Protein AF-A0A1H7IMY5-F1 (afdb_monomer)

Radius of gyration: 25.61 Å; Cα contacts (8 Å, |Δi|>4): 377; chains: 1; bounding box: 59×47×85 Å

Structure (mmCIF, N/CA/C/O backbone):
data_AF-A0A1H7IMY5-F1
#
_entry.id   AF-A0A1H7IMY5-F1
#
loop_
_atom_site.group_PDB
_atom_site.id
_atom_site.type_symbol
_atom_site.label_atom_id
_atom_site.label_alt_id
_atom_site.label_comp_id
_atom_site.label_asym_id
_atom_site.label_entity_id
_atom_site.label_seq_id
_atom_site.pdbx_PDB_ins_code
_atom_site.Cartn_x
_atom_site.Cartn_y
_atom_site.Cartn_z
_atom_site.occupancy
_atom_site.B_iso_or_equiv
_atom_site.auth_seq_id
_atom_site.auth_comp_id
_atom_site.auth_asym_id
_atom_site.auth_atom_id
_atom_site.pdbx_PDB_model_num
ATOM 1 N N . MET A 1 1 ? 27.332 28.570 -60.277 1.00 44.53 1 MET A N 1
ATOM 2 C CA . MET A 1 1 ? 27.028 28.414 -58.841 1.00 44.53 1 MET A CA 1
ATOM 3 C C . MET A 1 1 ? 25.513 28.333 -58.722 1.00 44.53 1 MET A C 1
ATOM 5 O O . MET A 1 1 ? 24.861 29.363 -58.677 1.00 44.53 1 MET A O 1
ATOM 9 N N . SER A 1 2 ? 24.961 27.121 -58.809 1.00 39.84 2 SER A N 1
ATOM 10 C CA . SER A 1 2 ? 23.519 26.857 -58.710 1.00 39.84 2 SER A CA 1
ATOM 11 C C . SER A 1 2 ? 23.305 25.904 -57.545 1.00 39.84 2 SER A C 1
ATOM 13 O O . SER A 1 2 ? 23.835 24.795 -57.549 1.00 39.84 2 SER A O 1
ATOM 15 N N . LEU A 1 3 ? 22.591 26.383 -56.531 1.00 40.78 3 LEU A N 1
ATOM 16 C CA . LEU A 1 3 ? 22.100 25.583 -55.414 1.00 40.78 3 LEU A CA 1
ATOM 17 C C . LEU A 1 3 ? 21.008 24.623 -55.923 1.00 40.78 3 LEU A C 1
ATOM 19 O O . LEU A 1 3 ? 20.208 25.036 -56.767 1.00 40.78 3 LEU A O 1
ATOM 23 N N . PRO A 1 4 ? 20.949 23.370 -55.441 1.00 43.41 4 PRO A N 1
ATOM 24 C CA . PRO A 1 4 ? 19.856 22.467 -55.773 1.00 43.41 4 PRO A CA 1
ATOM 25 C C . PRO A 1 4 ? 18.574 22.880 -55.026 1.00 43.41 4 PRO A C 1
ATOM 27 O O . PRO A 1 4 ? 18.661 23.448 -53.933 1.00 43.41 4 PRO A O 1
ATOM 30 N N . PRO A 1 5 ? 17.384 22.601 -55.587 1.00 47.44 5 PRO A N 1
ATOM 31 C CA . PRO A 1 5 ? 16.125 22.884 -54.920 1.00 47.44 5 PRO A CA 1
ATOM 32 C C . PRO A 1 5 ? 15.930 21.922 -53.745 1.00 47.44 5 PRO A C 1
ATOM 34 O O . PRO A 1 5 ? 16.071 20.706 -53.871 1.00 47.44 5 PRO A O 1
ATOM 37 N N . SER A 1 6 ? 15.603 22.495 -52.594 1.00 45.66 6 SER A N 1
ATOM 38 C CA . SER A 1 6 ? 15.126 21.801 -51.406 1.00 45.66 6 SER A CA 1
ATOM 39 C C . SER A 1 6 ? 13.851 21.026 -51.745 1.00 45.66 6 SER A C 1
ATOM 41 O O . SER A 1 6 ? 12.830 21.611 -52.098 1.00 45.66 6 SER A O 1
ATOM 43 N N . SER A 1 7 ? 13.908 19.703 -51.624 1.00 42.62 7 SER A N 1
ATOM 44 C CA . SER A 1 7 ? 12.749 18.819 -51.687 1.00 42.62 7 SER A CA 1
ATOM 45 C C . SER A 1 7 ? 11.827 19.097 -50.496 1.00 42.62 7 SER A C 1
ATOM 47 O O . SER A 1 7 ? 12.075 18.616 -49.388 1.00 42.62 7 SER A O 1
ATOM 49 N N . SER A 1 8 ? 10.776 19.889 -50.711 1.00 46.72 8 SER A N 1
ATOM 50 C CA . SER A 1 8 ? 9.624 19.934 -49.816 1.00 46.72 8 SER A CA 1
ATOM 51 C C . SER A 1 8 ? 8.934 18.574 -49.861 1.00 46.72 8 SER A C 1
ATOM 53 O O . SER A 1 8 ? 8.551 18.100 -50.928 1.00 46.72 8 SER A O 1
ATOM 55 N N . SER A 1 9 ? 8.810 17.920 -48.711 1.00 52.19 9 SER A N 1
ATOM 56 C CA . SER A 1 9 ? 8.008 16.713 -48.567 1.00 52.19 9 SER A CA 1
ATOM 57 C C . SER A 1 9 ? 6.536 17.060 -48.797 1.00 52.19 9 SER A C 1
ATOM 59 O O . SER A 1 9 ? 5.878 17.621 -47.922 1.00 52.19 9 SER A O 1
ATOM 61 N N . ASP A 1 10 ? 6.020 16.740 -49.984 1.00 51.38 10 ASP A N 1
ATOM 62 C CA . ASP A 1 10 ? 4.590 16.818 -50.272 1.00 51.38 10 ASP A CA 1
ATOM 63 C C . ASP A 1 10 ? 3.859 15.816 -49.374 1.00 51.38 10 ASP A C 1
ATOM 65 O O . ASP A 1 10 ? 3.831 14.609 -49.621 1.00 51.38 10 ASP A O 1
ATOM 69 N N . VAL A 1 11 ? 3.302 16.321 -48.273 1.00 57.97 11 VAL A N 1
ATOM 70 C CA . VAL A 1 11 ? 2.405 15.558 -47.408 1.00 57.97 11 VAL A CA 1
ATOM 71 C C . VAL A 1 11 ? 1.181 15.198 -48.246 1.00 57.97 11 VAL A C 1
ATOM 73 O O . VAL A 1 11 ? 0.404 16.070 -48.635 1.00 57.97 11 VAL A O 1
ATOM 76 N N . SER A 1 12 ? 1.022 13.908 -48.539 1.00 75.31 12 SER A N 1
ATOM 77 C CA . SER A 1 12 ? -0.085 13.389 -49.339 1.00 75.31 12 SER A CA 1
ATOM 78 C C . SER A 1 12 ? -1.436 13.775 -4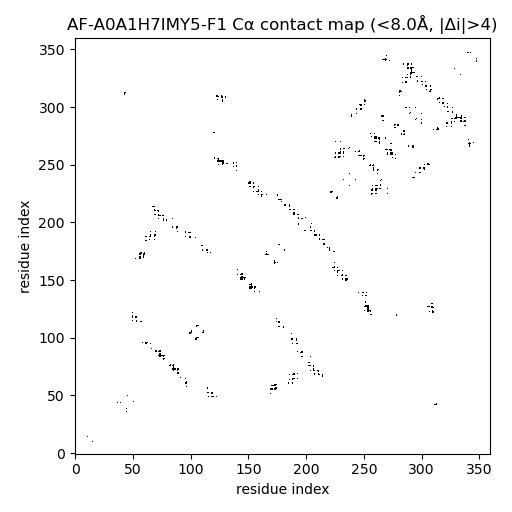8.723 1.00 75.31 12 SER A C 1
ATOM 80 O O . SER A 1 12 ? -1.609 13.759 -47.502 1.00 75.31 12 SER A O 1
ATOM 82 N N . ALA A 1 13 ? -2.438 14.058 -49.560 1.00 69.56 13 ALA A N 1
ATOM 83 C CA . ALA A 1 13 ? -3.813 14.284 -49.106 1.00 69.56 13 ALA A CA 1
ATOM 84 C C . ALA A 1 13 ? -4.348 13.114 -48.249 1.00 69.56 13 ALA A C 1
ATOM 86 O O . ALA A 1 13 ? -5.149 13.331 -47.339 1.00 69.56 13 ALA A O 1
ATOM 87 N N . ALA A 1 14 ? -3.851 11.891 -48.478 1.00 68.12 14 ALA A N 1
ATOM 88 C CA . ALA A 1 14 ? -4.160 10.722 -47.657 1.00 68.12 14 ALA A CA 1
ATOM 89 C C . ALA A 1 14 ? -3.548 10.809 -46.245 1.00 68.12 14 ALA A C 1
ATOM 91 O O . ALA A 1 14 ? -4.219 10.478 -45.268 1.00 68.12 14 ALA A O 1
ATOM 92 N N . ASP A 1 15 ? -2.320 11.322 -46.111 1.00 68.75 15 ASP A N 1
ATOM 93 C CA . ASP A 1 15 ? -1.676 11.543 -44.808 1.00 68.75 15 ASP A CA 1
ATOM 94 C C . ASP A 1 15 ? -2.383 12.647 -44.016 1.00 68.75 15 ASP A C 1
ATOM 96 O O . ASP A 1 15 ? -2.570 12.528 -42.802 1.00 68.75 15 ASP A O 1
ATOM 100 N N . LEU A 1 16 ? -2.825 13.711 -44.694 1.00 74.88 16 LEU A N 1
ATOM 101 C CA . LEU A 1 16 ? -3.631 14.767 -44.076 1.00 74.88 16 LEU A CA 1
ATOM 102 C C . LEU A 1 16 ? -4.993 14.236 -43.607 1.00 74.88 16 LEU A C 1
ATOM 104 O O . LEU A 1 16 ? -5.397 14.531 -42.482 1.00 74.88 16 LEU A O 1
ATOM 108 N N . ALA A 1 17 ? -5.663 13.401 -44.407 1.00 73.31 17 ALA A N 1
ATOM 109 C CA . ALA A 1 17 ? -6.924 12.764 -44.027 1.00 73.31 17 ALA A CA 1
ATOM 110 C C . ALA A 1 17 ? -6.761 11.803 -42.831 1.00 73.31 17 ALA A C 1
ATOM 112 O O . ALA A 1 17 ? -7.563 11.836 -41.896 1.00 73.31 17 ALA A O 1
ATOM 113 N N . LEU A 1 18 ? -5.690 11.000 -42.797 1.00 72.75 18 LEU A N 1
ATOM 114 C CA . LEU A 1 18 ? -5.369 10.127 -41.659 1.00 72.75 18 LEU A CA 1
ATOM 115 C C . LEU A 1 18 ? -5.088 10.928 -40.381 1.00 72.75 18 LEU A C 1
ATOM 117 O O . LEU A 1 18 ? -5.578 10.569 -39.304 1.00 72.75 18 LEU A O 1
ATOM 121 N N . ARG A 1 19 ? -4.341 12.036 -40.488 1.00 71.38 19 ARG A N 1
ATOM 122 C CA . ARG A 1 19 ? -4.079 12.955 -39.367 1.00 71.38 19 ARG A CA 1
ATOM 123 C C . ARG A 1 19 ? -5.357 13.623 -38.867 1.00 71.38 19 ARG A C 1
ATOM 125 O O . ARG A 1 19 ? -5.546 13.694 -37.652 1.00 71.38 19 ARG A O 1
ATOM 132 N N . ALA A 1 20 ? -6.233 14.064 -39.771 1.00 75.62 20 ALA A N 1
ATOM 133 C CA . ALA A 1 20 ? -7.528 14.650 -39.431 1.00 75.62 20 ALA A CA 1
ATOM 134 C C . ALA A 1 20 ? -8.418 13.637 -38.693 1.00 75.62 20 ALA A C 1
ATOM 136 O O . ALA A 1 20 ? -8.865 13.915 -37.582 1.00 75.62 20 ALA A O 1
ATOM 137 N N . ALA A 1 21 ? -8.554 12.415 -39.217 1.00 72.56 21 ALA A N 1
ATOM 138 C CA . ALA A 1 21 ? -9.319 11.351 -38.567 1.00 72.56 21 ALA A CA 1
ATOM 139 C C . ALA A 1 21 ? -8.733 10.960 -37.193 1.00 72.56 21 ALA A C 1
ATOM 141 O O . ALA A 1 21 ? -9.462 10.680 -36.240 1.00 72.56 21 ALA A O 1
ATOM 142 N N . ALA A 1 22 ? -7.404 10.956 -37.045 1.00 71.00 22 ALA A N 1
ATOM 143 C CA . ALA A 1 22 ? -6.752 10.729 -35.754 1.00 71.00 22 ALA A CA 1
ATOM 144 C C . ALA A 1 22 ? -6.961 11.894 -34.768 1.00 71.00 22 ALA A C 1
ATOM 146 O O . ALA A 1 22 ? -7.080 11.666 -33.561 1.00 71.00 22 ALA A O 1
ATOM 147 N N . ALA A 1 23 ? -6.996 13.139 -35.250 1.00 75.25 23 ALA A N 1
ATOM 148 C CA . ALA A 1 23 ? -7.316 14.313 -34.442 1.00 75.25 23 ALA A CA 1
ATOM 149 C C . ALA A 1 23 ? -8.775 14.290 -33.965 1.00 75.25 23 ALA A C 1
ATOM 151 O O . ALA A 1 23 ? -9.021 14.528 -32.785 1.00 75.25 23 ALA A O 1
ATOM 152 N N . GLU A 1 24 ? -9.712 13.908 -34.831 1.00 79.12 24 GLU A N 1
ATOM 153 C CA . GLU A 1 24 ? -11.131 13.770 -34.498 1.00 79.12 24 GLU A CA 1
ATOM 154 C C . GLU A 1 24 ? -11.367 12.667 -33.462 1.00 79.12 24 GLU A C 1
ATOM 156 O O . GLU A 1 24 ? -11.987 12.914 -32.430 1.00 79.12 24 GLU A O 1
ATOM 161 N N . ARG A 1 25 ? -10.748 11.487 -33.625 1.00 76.19 25 ARG A N 1
ATOM 162 C CA . ARG A 1 25 ? -10.783 10.434 -32.592 1.00 76.19 25 ARG A CA 1
ATOM 163 C C . ARG A 1 25 ? -10.213 10.908 -31.252 1.00 76.19 25 ARG A C 1
ATOM 165 O O . ARG A 1 25 ? -10.736 10.542 -30.203 1.00 76.19 25 ARG A O 1
ATOM 172 N N . ARG A 1 26 ? -9.144 11.716 -31.255 1.00 79.06 26 ARG A N 1
ATOM 173 C CA . ARG A 1 26 ? -8.598 12.324 -30.025 1.00 79.06 26 ARG A CA 1
ATOM 174 C C . ARG A 1 26 ? -9.565 13.339 -29.417 1.00 79.06 26 ARG A C 1
ATOM 176 O O . ARG A 1 26 ? -9.694 13.374 -28.200 1.00 79.06 26 ARG A O 1
ATOM 183 N N . ALA A 1 27 ? -10.233 14.155 -30.231 1.00 79.25 27 ALA A N 1
ATOM 184 C CA . ALA A 1 27 ? -11.246 15.100 -29.765 1.00 79.25 27 ALA A CA 1
ATOM 185 C C . ALA A 1 27 ? -12.445 14.373 -29.139 1.00 79.25 27 ALA A C 1
ATOM 187 O O . ALA A 1 27 ? -12.798 14.687 -28.008 1.00 79.25 27 ALA A O 1
ATOM 188 N N . GLY A 1 28 ? -12.973 13.340 -29.804 1.00 77.44 28 GLY A N 1
ATOM 189 C CA . GLY A 1 28 ? -14.047 12.499 -29.273 1.00 77.44 28 GLY A CA 1
ATOM 190 C C . GLY A 1 28 ? -13.668 11.818 -27.957 1.00 77.44 28 GLY A C 1
ATOM 191 O O . GLY A 1 28 ? -14.429 11.884 -26.999 1.00 77.44 28 GLY A O 1
ATOM 192 N N . ARG A 1 29 ? -12.454 11.254 -27.853 1.00 76.94 29 ARG A N 1
ATOM 193 C CA . ARG A 1 29 ? -11.956 10.687 -26.584 1.00 76.94 29 ARG A CA 1
ATOM 194 C C . ARG A 1 29 ? -11.830 11.726 -25.469 1.00 76.94 29 ARG A C 1
ATOM 196 O O . ARG A 1 29 ? -12.163 11.419 -24.333 1.00 76.94 29 ARG A O 1
ATOM 203 N N . ARG A 1 30 ? -11.352 12.938 -25.778 1.00 78.62 30 ARG A N 1
ATOM 204 C CA . ARG A 1 30 ? -11.261 14.033 -24.795 1.00 78.62 30 ARG A CA 1
ATOM 205 C C . ARG A 1 30 ? -12.642 14.466 -24.308 1.00 78.62 30 ARG A C 1
ATOM 207 O O . ARG A 1 30 ? -12.806 14.667 -23.114 1.00 78.62 30 ARG A O 1
ATOM 214 N N . LEU A 1 31 ? -13.617 14.573 -25.212 1.00 83.44 31 LEU A N 1
ATOM 215 C CA . LEU A 1 31 ? -14.993 14.905 -24.850 1.00 83.44 31 LEU A CA 1
ATOM 216 C C . LEU A 1 31 ? -15.633 13.798 -24.005 1.00 83.44 31 LEU A C 1
ATOM 218 O O . LEU A 1 31 ? -16.221 14.104 -22.979 1.00 83.44 31 LEU A O 1
ATOM 222 N N . GLY A 1 32 ? -15.472 12.529 -24.395 1.00 81.06 32 GLY A N 1
ATOM 223 C CA . GLY A 1 32 ? -15.962 11.388 -23.616 1.00 81.06 32 GLY A CA 1
ATOM 224 C C . GLY A 1 32 ? -15.399 11.377 -22.195 1.00 81.06 32 GLY A C 1
ATOM 225 O O . GLY A 1 32 ? -16.165 11.318 -21.244 1.00 81.06 32 GLY A O 1
ATOM 226 N N . ALA A 1 33 ? -14.084 11.560 -22.046 1.00 82.69 33 ALA A N 1
ATOM 227 C CA . ALA A 1 33 ? -13.450 11.653 -20.732 1.00 82.69 33 ALA A CA 1
ATOM 228 C C . ALA A 1 33 ? -13.945 12.860 -19.911 1.00 82.69 33 ALA A C 1
ATOM 230 O O . ALA A 1 33 ? -14.109 12.744 -18.703 1.00 82.69 33 ALA A O 1
ATOM 231 N N . ALA A 1 34 ? -14.200 14.008 -20.548 1.00 82.25 34 ALA A N 1
ATOM 232 C CA . ALA A 1 34 ? -14.748 15.182 -19.866 1.00 82.25 34 ALA A CA 1
ATOM 233 C C . ALA A 1 34 ? -16.203 14.971 -19.413 1.00 82.25 34 ALA A C 1
ATOM 235 O O . ALA A 1 34 ? -16.576 15.430 -18.340 1.00 82.25 34 ALA A O 1
ATOM 236 N N . ILE A 1 35 ? -17.013 14.266 -20.210 1.00 83.00 35 ILE A N 1
ATOM 237 C CA . ILE A 1 35 ? -18.379 13.874 -19.837 1.00 83.00 35 ILE A CA 1
ATOM 238 C C . ILE A 1 35 ? -18.336 12.889 -18.664 1.00 83.00 35 ILE A C 1
ATOM 240 O O . ILE A 1 35 ? -19.035 13.097 -17.679 1.00 83.00 35 ILE A O 1
ATOM 244 N N . GLU A 1 36 ? -17.499 11.851 -18.745 1.00 85.50 36 GLU A N 1
ATOM 245 C CA . GLU A 1 36 ? -17.314 10.885 -17.656 1.00 85.50 36 GLU A CA 1
ATOM 246 C C . GLU A 1 36 ? -16.862 11.571 -16.362 1.00 85.50 36 GLU A C 1
ATOM 248 O O . GLU A 1 36 ? -17.403 11.267 -15.306 1.00 85.50 36 GLU A O 1
ATOM 253 N N . ASP A 1 37 ? -15.920 12.517 -16.430 1.00 83.25 37 ASP A N 1
ATOM 254 C CA . ASP A 1 37 ? -15.472 13.281 -15.259 1.00 83.25 37 ASP A CA 1
ATOM 255 C C . ASP A 1 37 ? -16.567 14.202 -14.699 1.00 83.25 37 ASP A C 1
ATOM 257 O O . ASP A 1 37 ? -16.713 14.301 -13.486 1.00 83.25 37 ASP A O 1
ATOM 261 N N . PHE A 1 38 ? -17.372 14.835 -15.560 1.00 83.25 38 PHE A N 1
ATOM 262 C CA . PHE A 1 38 ? -18.463 15.719 -15.134 1.00 83.25 38 PHE A CA 1
ATOM 263 C C . PHE A 1 38 ? -19.565 14.982 -14.361 1.00 83.25 38 PHE A C 1
ATOM 265 O O . PHE A 1 38 ? -20.145 15.545 -13.437 1.00 83.25 38 PHE A O 1
ATOM 272 N N . PHE A 1 39 ? -19.867 13.737 -14.737 1.00 84.00 39 PHE A N 1
ATOM 273 C CA . PHE A 1 39 ? -20.897 12.926 -14.081 1.00 84.00 39 PHE A CA 1
ATOM 274 C C . PHE A 1 39 ? -20.374 12.091 -12.901 1.00 84.00 39 PHE A C 1
ATOM 276 O O . PHE A 1 39 ? -21.149 11.335 -12.314 1.00 84.00 39 PHE A O 1
ATOM 283 N N . ARG A 1 40 ? -19.090 12.205 -12.534 1.00 82.50 40 ARG A N 1
ATOM 284 C CA . ARG A 1 40 ? -18.561 11.558 -11.325 1.00 82.50 40 ARG A CA 1
ATOM 285 C C . ARG A 1 40 ? -18.996 12.305 -10.073 1.00 82.50 40 ARG A C 1
ATOM 287 O O . ARG A 1 40 ? -18.963 13.532 -10.025 1.00 82.50 40 ARG A O 1
ATOM 294 N N . VAL A 1 41 ? -19.350 11.542 -9.043 1.00 78.25 41 VAL A N 1
ATOM 295 C CA . VAL A 1 41 ? -19.570 12.075 -7.697 1.00 78.25 41 VAL A CA 1
ATOM 296 C C . VAL A 1 41 ? -18.238 12.602 -7.168 1.00 78.25 41 VAL A C 1
ATOM 298 O O . VAL A 1 41 ? -17.202 11.981 -7.391 1.00 78.25 41 VAL A O 1
ATOM 301 N N . GLU A 1 42 ? -18.246 13.744 -6.480 1.00 71.94 42 GLU A N 1
ATOM 302 C CA . GLU A 1 42 ? -17.016 14.397 -6.004 1.00 71.94 42 GLU A CA 1
ATOM 303 C C . GLU A 1 42 ? -16.174 13.478 -5.099 1.00 71.94 42 GLU A C 1
ATOM 305 O O . GLU A 1 42 ? -14.951 13.485 -5.191 1.00 71.94 42 GLU A O 1
ATOM 310 N N . GLN A 1 43 ? -16.822 12.613 -4.310 1.00 69.06 43 GLN A N 1
ATOM 311 C CA . GLN A 1 43 ? -16.174 11.601 -3.461 1.00 69.06 43 GLN A CA 1
ATOM 312 C C . GLN A 1 43 ? -15.362 10.558 -4.254 1.00 69.06 43 GLN A C 1
ATOM 314 O O . GLN A 1 43 ? -14.380 10.031 -3.738 1.00 69.06 43 GLN A O 1
ATOM 319 N N . ASP A 1 44 ? -15.726 10.298 -5.515 1.00 72.06 44 ASP A N 1
ATOM 320 C CA . ASP A 1 44 ? -15.044 9.339 -6.398 1.00 72.06 44 ASP A CA 1
ATOM 321 C C . ASP A 1 44 ? -13.945 9.995 -7.253 1.00 72.06 44 ASP A C 1
ATOM 323 O O . ASP A 1 44 ? -13.256 9.327 -8.038 1.00 72.06 44 ASP A O 1
ATOM 327 N N . ARG A 1 45 ? -13.789 11.323 -7.170 1.00 79.00 45 ARG A N 1
ATOM 328 C CA . ARG A 1 45 ? -12.809 12.059 -7.972 1.00 79.00 45 ARG A CA 1
ATOM 329 C C . ARG A 1 45 ? -11.462 12.081 -7.263 1.00 79.00 45 ARG A C 1
ATOM 331 O O . ARG A 1 45 ? -11.342 12.414 -6.091 1.00 79.00 45 ARG A O 1
ATOM 338 N N . LEU A 1 46 ? -10.413 11.767 -8.021 1.00 82.00 46 LEU A N 1
ATOM 339 C CA . LEU A 1 46 ? -9.043 11.986 -7.567 1.00 82.00 46 LEU A CA 1
ATOM 340 C C . LEU A 1 46 ? -8.777 13.489 -7.506 1.00 82.00 46 LEU A C 1
ATOM 342 O O . LEU A 1 46 ? -8.765 14.151 -8.553 1.00 82.00 46 LEU A O 1
ATOM 346 N N . ASP A 1 47 ? -8.520 13.994 -6.302 1.00 84.50 47 ASP A N 1
ATOM 347 C CA . ASP A 1 47 ? -8.087 15.372 -6.106 1.00 84.50 47 ASP A CA 1
ATOM 348 C C . ASP A 1 47 ? -6.694 15.619 -6.723 1.00 84.50 47 ASP A C 1
ATOM 350 O O . ASP A 1 47 ? -5.963 14.698 -7.119 1.00 84.50 47 ASP A O 1
ATOM 354 N N . ASP A 1 48 ? -6.322 16.893 -6.853 1.00 88.69 48 ASP A N 1
ATOM 355 C CA . ASP A 1 48 ? -5.053 17.278 -7.482 1.00 88.69 48 ASP A CA 1
ATOM 356 C C . ASP A 1 48 ? -3.840 16.708 -6.736 1.00 88.69 48 ASP A C 1
ATOM 358 O O . ASP A 1 48 ? -2.814 16.391 -7.344 1.00 88.69 48 ASP A O 1
ATOM 362 N N . ARG A 1 49 ? -3.971 16.528 -5.419 1.00 89.69 49 ARG A N 1
ATOM 363 C CA . ARG A 1 49 ? -2.911 16.029 -4.549 1.00 89.69 49 ARG A CA 1
ATOM 364 C C . ARG A 1 49 ? -2.679 14.532 -4.753 1.00 89.69 49 ARG A C 1
ATOM 366 O O . ARG A 1 49 ? -1.538 14.116 -4.953 1.00 89.69 49 ARG A O 1
ATOM 373 N N . ALA A 1 50 ? -3.745 13.738 -4.779 1.00 90.75 50 ALA A N 1
ATOM 374 C CA . ALA A 1 50 ? -3.723 12.322 -5.115 1.00 90.75 50 ALA A CA 1
ATOM 375 C C . ALA A 1 50 ? -3.189 12.116 -6.527 1.00 90.75 50 ALA A C 1
ATOM 377 O O . ALA A 1 50 ? -2.312 11.281 -6.735 1.00 90.75 50 ALA A O 1
ATOM 378 N N . ARG A 1 51 ? -3.636 12.923 -7.496 1.00 91.62 51 ARG A N 1
ATOM 379 C CA . ARG A 1 51 ? -3.139 12.848 -8.875 1.00 91.62 51 ARG A CA 1
ATOM 380 C C . ARG A 1 51 ? -1.638 13.116 -8.966 1.00 91.62 51 ARG A C 1
ATOM 382 O O . ARG A 1 51 ? -0.943 12.389 -9.679 1.00 91.62 51 ARG A O 1
ATOM 389 N N . ALA A 1 52 ? -1.142 14.135 -8.264 1.00 91.88 52 ALA A N 1
ATOM 390 C CA . ALA A 1 52 ? 0.281 14.454 -8.226 1.00 91.88 52 ALA A CA 1
ATOM 391 C C . ALA A 1 52 ? 1.096 13.311 -7.603 1.00 91.88 52 ALA A C 1
ATOM 393 O O . ALA A 1 52 ? 2.087 12.881 -8.192 1.00 91.88 52 ALA A O 1
ATOM 394 N N . LEU A 1 53 ? 0.640 12.768 -6.470 1.00 92.81 53 LEU A N 1
ATOM 395 C CA . LEU A 1 53 ? 1.311 11.665 -5.785 1.00 92.81 53 LEU A CA 1
ATOM 396 C C . LEU A 1 53 ? 1.330 10.383 -6.629 1.00 92.81 53 LEU A C 1
ATOM 398 O O . LEU A 1 53 ? 2.389 9.792 -6.814 1.00 92.81 53 LEU A O 1
ATOM 402 N N . ILE A 1 54 ? 0.193 9.995 -7.213 1.00 94.50 54 ILE A N 1
ATOM 403 C CA . ILE A 1 54 ? 0.096 8.842 -8.122 1.00 94.50 54 ILE A CA 1
ATOM 404 C C . ILE A 1 54 ? 1.057 9.012 -9.304 1.00 94.50 54 ILE A C 1
ATOM 406 O O . ILE A 1 54 ? 1.775 8.077 -9.657 1.00 94.50 54 ILE A O 1
ATOM 410 N N . SER A 1 55 ? 1.101 10.206 -9.903 1.00 92.81 55 SER A N 1
ATOM 411 C CA . SER A 1 55 ? 1.991 10.488 -11.037 1.00 92.81 55 SER A CA 1
ATOM 412 C C . SER A 1 55 ? 3.461 10.343 -10.643 1.00 92.81 55 SER A C 1
ATOM 414 O O . SER A 1 55 ? 4.208 9.666 -11.349 1.00 92.81 55 SER A O 1
ATOM 416 N N . ALA A 1 56 ? 3.854 10.897 -9.492 1.00 92.75 56 ALA A N 1
ATOM 417 C CA . ALA A 1 56 ? 5.212 10.782 -8.967 1.00 92.75 56 ALA A CA 1
ATOM 418 C C . ALA A 1 56 ? 5.595 9.322 -8.669 1.00 92.75 56 ALA A C 1
ATOM 420 O O . ALA A 1 56 ? 6.665 8.871 -9.072 1.00 92.75 56 ALA A O 1
ATOM 421 N N . MET A 1 57 ? 4.694 8.547 -8.054 1.00 94.38 57 MET A N 1
ATOM 422 C CA . MET A 1 57 ? 4.926 7.131 -7.753 1.00 94.38 57 MET A CA 1
ATOM 423 C C . MET A 1 57 ? 5.101 6.280 -9.010 1.00 94.38 57 MET A C 1
ATOM 425 O O . MET A 1 57 ? 5.965 5.400 -9.044 1.00 94.38 57 MET A O 1
ATOM 429 N N . VAL A 1 58 ? 4.305 6.535 -10.053 1.00 94.75 58 VAL A N 1
ATOM 430 C CA . VAL A 1 58 ? 4.443 5.868 -11.355 1.00 94.75 58 VAL A CA 1
ATOM 431 C C . VAL A 1 58 ? 5.777 6.240 -11.998 1.00 94.75 58 VAL A C 1
ATOM 433 O O . VAL A 1 58 ? 6.513 5.354 -12.435 1.00 94.75 58 VAL A O 1
ATOM 436 N N . GLU A 1 59 ? 6.107 7.532 -12.033 1.00 93.75 59 GLU A N 1
ATOM 437 C CA . GLU A 1 59 ? 7.341 8.034 -12.634 1.00 93.75 59 GLU A CA 1
ATOM 438 C C . GLU A 1 59 ? 8.582 7.459 -11.946 1.00 93.75 59 GLU A C 1
ATOM 440 O O . GLU A 1 59 ? 9.421 6.852 -12.614 1.00 93.75 59 GLU A O 1
ATOM 445 N N . ALA A 1 60 ? 8.661 7.548 -10.618 1.00 92.62 60 ALA A N 1
ATOM 446 C CA . ALA A 1 60 ? 9.782 7.033 -9.839 1.00 92.62 60 ALA A CA 1
ATOM 447 C C . ALA A 1 60 ? 9.929 5.507 -9.966 1.00 92.62 60 ALA A C 1
ATOM 449 O O . ALA A 1 60 ? 11.045 4.998 -10.102 1.00 92.62 60 ALA A O 1
ATOM 450 N N . SER A 1 61 ? 8.815 4.764 -9.966 1.00 93.38 61 SER A N 1
ATOM 451 C CA . SER A 1 61 ? 8.823 3.304 -10.151 1.00 93.38 61 SER A CA 1
ATOM 452 C C . SER A 1 61 ? 9.357 2.904 -11.526 1.00 93.38 61 SER A C 1
ATOM 454 O O . SER A 1 61 ? 10.236 2.044 -11.625 1.00 93.38 61 SER A O 1
ATOM 456 N N . VAL A 1 62 ? 8.860 3.542 -12.592 1.00 94.69 62 VAL A N 1
ATOM 457 C CA . VAL A 1 62 ? 9.300 3.266 -13.967 1.00 94.69 62 VAL A CA 1
ATOM 458 C C . VAL A 1 62 ? 10.758 3.671 -14.156 1.00 94.69 62 VAL A C 1
ATOM 460 O O . VAL A 1 62 ? 11.530 2.877 -14.689 1.00 94.69 62 VAL A O 1
ATOM 463 N N . ALA A 1 63 ? 11.155 4.853 -13.681 1.00 92.81 63 ALA A N 1
ATOM 464 C CA . ALA A 1 63 ? 12.520 5.356 -13.808 1.00 92.81 63 ALA A CA 1
ATOM 465 C C . ALA A 1 63 ? 13.540 4.459 -13.087 1.00 92.81 63 ALA A C 1
ATOM 467 O O . ALA A 1 63 ? 14.604 4.173 -13.636 1.00 92.81 63 ALA A O 1
ATOM 468 N N . ALA A 1 64 ? 13.212 3.962 -11.888 1.00 91.94 64 ALA A N 1
ATOM 469 C CA . ALA A 1 64 ? 14.086 3.054 -11.147 1.00 91.94 64 ALA A CA 1
ATOM 470 C C . ALA A 1 64 ? 14.302 1.725 -11.891 1.00 91.94 64 ALA A C 1
ATOM 472 O O . ALA A 1 64 ? 15.436 1.269 -12.041 1.00 91.94 64 ALA A O 1
ATOM 473 N N . ILE A 1 65 ? 13.226 1.120 -12.405 1.00 94.50 65 ILE A N 1
ATOM 474 C CA . ILE A 1 65 ? 13.311 -0.130 -13.173 1.00 94.50 65 ILE A CA 1
ATOM 475 C C . ILE A 1 65 ? 14.040 0.099 -14.502 1.00 94.50 65 ILE A C 1
ATOM 477 O O . ILE A 1 65 ? 14.875 -0.718 -14.892 1.00 94.50 65 ILE A O 1
ATOM 481 N N . GLU A 1 66 ? 13.754 1.206 -15.191 1.00 94.81 66 GLU A N 1
ATOM 482 C CA . GLU A 1 66 ? 14.427 1.593 -16.433 1.00 94.81 66 GLU A CA 1
ATOM 483 C C . GLU A 1 66 ? 15.934 1.715 -16.224 1.00 94.81 66 GLU A C 1
ATOM 485 O O . GLU A 1 66 ? 16.708 1.158 -17.008 1.00 94.81 66 GLU A O 1
ATOM 490 N N . TYR A 1 67 ? 16.346 2.403 -15.160 1.00 93.12 67 TYR A N 1
ATOM 491 C CA . TYR A 1 67 ? 17.748 2.567 -14.813 1.00 93.12 67 TYR A CA 1
ATOM 492 C C . TYR A 1 67 ? 18.426 1.215 -14.565 1.00 93.12 67 TYR A C 1
ATOM 494 O O . TYR A 1 67 ? 19.457 0.923 -15.176 1.00 93.12 67 TYR A O 1
ATOM 502 N N . ASP A 1 68 ? 17.832 0.364 -13.726 1.00 93.62 68 ASP A N 1
ATOM 503 C CA . ASP A 1 68 ? 18.411 -0.928 -13.356 1.00 93.62 68 ASP A CA 1
ATOM 504 C C . ASP A 1 68 ? 18.537 -1.870 -14.561 1.00 93.62 68 ASP A C 1
ATOM 506 O O . ASP A 1 68 ? 19.620 -2.399 -14.841 1.00 93.62 68 ASP A O 1
ATOM 510 N N . VAL A 1 69 ? 17.443 -2.051 -15.310 1.00 95.25 69 VAL A N 1
ATOM 511 C CA . VAL A 1 69 ? 17.400 -2.941 -16.479 1.00 95.25 69 VAL A CA 1
ATOM 512 C C . VAL A 1 69 ? 18.283 -2.393 -17.598 1.00 95.25 69 VAL A C 1
ATOM 514 O O . VAL A 1 69 ? 19.079 -3.137 -18.173 1.00 95.25 69 VAL A O 1
ATOM 517 N N . GLY A 1 70 ? 18.199 -1.092 -17.889 1.00 94.50 70 GLY A N 1
ATOM 518 C CA . GLY A 1 70 ? 18.989 -0.444 -18.933 1.00 94.50 70 GLY A CA 1
ATOM 519 C C . GLY A 1 70 ? 20.490 -0.510 -18.654 1.00 94.50 70 GLY A C 1
ATOM 520 O O . GLY A 1 70 ? 21.268 -0.874 -19.538 1.00 94.50 70 GLY A O 1
ATOM 521 N N . SER A 1 71 ? 20.902 -0.239 -17.413 1.00 94.06 71 SER A N 1
ATOM 522 C CA . SER A 1 71 ? 22.302 -0.299 -16.977 1.00 94.06 71 SER A CA 1
ATOM 523 C C . SER A 1 71 ? 22.865 -1.723 -17.047 1.00 94.06 71 SER A C 1
ATOM 525 O O . SER A 1 71 ? 23.972 -1.937 -17.553 1.00 94.06 71 SER A O 1
ATOM 527 N N . ALA A 1 72 ? 22.104 -2.724 -16.591 1.00 95.38 72 ALA A N 1
ATOM 528 C CA . ALA A 1 72 ? 22.504 -4.127 -16.682 1.00 95.38 72 ALA A CA 1
ATOM 529 C C . ALA A 1 72 ? 22.596 -4.614 -18.138 1.00 95.38 72 ALA A C 1
ATOM 531 O O . ALA A 1 72 ? 23.615 -5.192 -18.529 1.00 95.38 72 ALA A O 1
ATOM 532 N N . ALA A 1 73 ? 21.596 -4.311 -18.969 1.00 95.25 73 ALA A N 1
ATOM 533 C CA . ALA A 1 73 ? 21.595 -4.681 -20.381 1.00 95.25 73 ALA A CA 1
ATOM 534 C C . ALA A 1 73 ? 22.732 -3.999 -21.162 1.00 95.25 73 ALA A C 1
ATOM 536 O O . ALA A 1 73 ? 23.379 -4.646 -21.987 1.00 95.25 73 ALA A O 1
ATOM 537 N N . ALA A 1 74 ? 23.046 -2.732 -20.867 1.00 94.69 74 ALA A N 1
ATOM 538 C CA . ALA A 1 74 ? 24.165 -2.020 -21.484 1.00 94.69 74 ALA A CA 1
ATOM 539 C C . ALA A 1 74 ? 25.514 -2.703 -21.201 1.00 94.69 74 ALA A C 1
ATOM 541 O O . ALA A 1 74 ? 26.319 -2.880 -22.119 1.00 94.69 74 ALA A O 1
ATOM 542 N N . ARG A 1 75 ? 25.750 -3.149 -19.955 1.00 95.69 75 ARG A N 1
ATOM 543 C CA . ARG A 1 75 ? 26.960 -3.913 -19.596 1.00 95.69 75 ARG A CA 1
ATOM 544 C C . ARG A 1 75 ? 27.045 -5.236 -20.356 1.00 95.69 75 ARG A C 1
ATOM 546 O O . ARG A 1 75 ? 28.105 -5.565 -20.887 1.00 95.69 75 ARG A O 1
ATOM 553 N N . LEU A 1 76 ? 25.935 -5.970 -20.445 1.00 96.25 76 LEU A N 1
ATOM 554 C CA . LEU A 1 76 ? 25.870 -7.236 -21.182 1.00 96.25 76 LEU A CA 1
ATOM 555 C C . LEU A 1 76 ? 26.124 -7.041 -22.682 1.00 96.25 76 LEU A C 1
ATOM 557 O O . LEU A 1 76 ? 26.845 -7.830 -23.288 1.00 96.25 76 LEU A O 1
ATOM 561 N N . LEU A 1 77 ? 25.578 -5.982 -23.283 1.00 94.44 77 LEU A N 1
ATOM 562 C CA . LEU A 1 77 ? 25.788 -5.655 -24.695 1.00 94.44 77 LEU A CA 1
ATOM 563 C C . LEU A 1 77 ? 27.234 -5.271 -24.997 1.00 94.44 77 LEU A C 1
ATOM 565 O O . LEU A 1 77 ? 27.807 -5.773 -25.963 1.00 94.44 77 LEU A O 1
ATOM 569 N N . ALA A 1 78 ? 27.848 -4.456 -24.137 1.00 94.69 78 ALA A N 1
ATOM 570 C CA . ALA A 1 78 ? 29.257 -4.105 -24.261 1.00 94.69 78 ALA A CA 1
ATOM 571 C C . ALA A 1 78 ? 30.152 -5.355 -24.198 1.00 94.69 78 ALA A C 1
ATOM 573 O O . ALA A 1 78 ? 31.027 -5.526 -25.046 1.00 94.69 78 ALA A O 1
ATOM 574 N N . ALA A 1 79 ? 29.883 -6.269 -23.259 1.00 95.25 79 ALA A N 1
ATOM 575 C CA . ALA A 1 79 ? 30.604 -7.539 -23.143 1.00 95.25 79 ALA A CA 1
ATOM 576 C C . ALA A 1 79 ? 30.405 -8.465 -24.361 1.00 95.25 79 ALA A C 1
ATOM 578 O O . ALA A 1 79 ? 31.281 -9.264 -24.682 1.00 95.25 79 ALA A O 1
ATOM 579 N N . ARG A 1 80 ? 29.272 -8.344 -25.063 1.00 94.69 80 ARG A N 1
ATOM 580 C CA . ARG A 1 80 ? 28.937 -9.104 -26.282 1.00 94.69 80 ARG A CA 1
ATOM 581 C C . ARG A 1 80 ? 29.422 -8.436 -27.575 1.00 94.69 80 ARG A C 1
ATOM 583 O O . ARG A 1 80 ? 29.138 -8.948 -28.654 1.00 94.69 80 ARG A O 1
ATOM 590 N N . GLY A 1 81 ? 30.142 -7.316 -27.481 1.00 91.69 81 GLY A N 1
ATOM 591 C CA . GLY A 1 81 ? 30.693 -6.592 -28.630 1.00 91.69 81 GLY A CA 1
ATOM 592 C C . GLY A 1 81 ? 29.716 -5.637 -29.326 1.00 91.69 81 GLY A C 1
ATOM 593 O O . GLY A 1 81 ? 30.089 -5.017 -30.320 1.00 91.69 81 GLY A O 1
ATOM 594 N N . ASP A 1 82 ? 28.500 -5.456 -28.804 1.00 91.06 82 ASP A N 1
ATOM 595 C CA . ASP A 1 82 ? 27.510 -4.518 -29.349 1.00 91.06 82 ASP A CA 1
ATOM 596 C C . ASP A 1 82 ? 27.607 -3.153 -28.649 1.00 91.06 82 ASP A C 1
ATOM 598 O O . ASP A 1 82 ? 26.756 -2.726 -27.862 1.00 91.06 82 ASP A O 1
ATOM 602 N N . GLY A 1 83 ? 28.721 -2.463 -28.906 1.00 89.25 83 GLY A N 1
ATOM 603 C CA . GLY A 1 83 ? 29.021 -1.174 -28.282 1.00 89.25 83 GLY A CA 1
ATOM 604 C C . GLY A 1 83 ? 28.066 -0.047 -28.691 1.00 89.25 83 GLY A C 1
ATOM 605 O O . GLY A 1 83 ? 27.911 0.917 -27.942 1.00 89.25 83 GLY A O 1
ATOM 606 N N . ALA A 1 84 ? 27.420 -0.149 -29.857 1.00 89.12 84 ALA A N 1
ATOM 607 C CA . ALA A 1 84 ? 26.452 0.842 -30.320 1.00 89.12 84 ALA A CA 1
ATOM 608 C C . ALA A 1 84 ? 25.147 0.747 -29.519 1.00 89.12 84 ALA A C 1
ATOM 610 O O . ALA A 1 84 ? 24.703 1.755 -28.964 1.00 89.12 84 ALA A O 1
ATOM 611 N N . ALA A 1 85 ? 24.590 -0.461 -29.372 1.00 89.44 85 ALA A N 1
ATOM 612 C CA . ALA A 1 85 ? 23.404 -0.681 -28.549 1.00 89.44 85 ALA A CA 1
ATOM 613 C C . ALA A 1 85 ? 23.677 -0.388 -27.064 1.00 89.44 85 ALA A C 1
ATOM 615 O O . ALA A 1 85 ? 22.860 0.246 -26.396 1.00 89.44 85 ALA A O 1
ATOM 616 N N . ALA A 1 86 ? 24.859 -0.761 -26.556 1.00 91.25 86 ALA A N 1
ATOM 617 C CA . ALA A 1 86 ? 25.264 -0.441 -25.187 1.00 91.25 86 ALA A CA 1
ATOM 618 C C . ALA A 1 86 ? 25.274 1.075 -24.921 1.00 91.25 86 ALA A C 1
ATOM 620 O O . ALA A 1 86 ? 24.737 1.530 -23.911 1.00 91.25 86 ALA A O 1
ATOM 621 N N . LYS A 1 87 ? 25.832 1.872 -25.844 1.00 89.88 87 LYS A N 1
ATOM 622 C CA . LYS A 1 87 ? 25.817 3.341 -25.748 1.00 89.88 87 LYS A CA 1
ATOM 623 C C . LYS A 1 87 ? 24.404 3.914 -25.844 1.00 89.88 87 LYS A C 1
ATOM 625 O O . LYS A 1 87 ? 24.099 4.852 -25.118 1.00 89.88 87 LYS A O 1
ATOM 630 N N . ALA A 1 88 ? 23.543 3.353 -26.695 1.00 88.25 88 ALA A N 1
ATOM 631 C CA . ALA A 1 88 ? 22.157 3.804 -26.840 1.00 88.25 88 ALA A CA 1
ATOM 632 C C . ALA A 1 88 ? 21.329 3.612 -25.554 1.00 88.25 88 ALA A C 1
ATOM 634 O O . ALA A 1 88 ? 20.516 4.473 -25.211 1.00 88.25 88 ALA A O 1
ATOM 635 N N . LEU A 1 89 ? 21.559 2.522 -24.812 1.00 88.62 89 LEU A N 1
ATOM 636 C CA . LEU A 1 89 ? 20.950 2.323 -23.491 1.00 88.62 89 LEU A CA 1
ATOM 637 C C . LEU A 1 89 ? 21.570 3.241 -22.430 1.00 88.62 89 LEU A C 1
ATOM 639 O O . LEU A 1 89 ? 20.837 3.879 -21.678 1.00 88.62 89 LEU A O 1
ATOM 643 N N . ALA A 1 90 ? 22.902 3.354 -22.401 1.00 84.44 90 ALA A N 1
ATOM 644 C CA . ALA A 1 90 ? 23.619 4.166 -21.416 1.00 84.44 90 ALA A CA 1
ATOM 645 C C . ALA A 1 90 ? 23.363 5.676 -21.555 1.00 84.44 90 ALA A C 1
ATOM 647 O O . ALA A 1 90 ? 23.455 6.401 -20.570 1.00 84.44 90 ALA A O 1
ATOM 648 N N . ALA A 1 91 ? 23.023 6.152 -22.757 1.00 79.88 91 ALA A N 1
ATOM 649 C CA . ALA A 1 91 ? 22.705 7.554 -23.012 1.00 79.88 91 ALA A CA 1
ATOM 650 C C . ALA A 1 91 ? 21.422 8.039 -22.309 1.00 79.88 91 ALA A C 1
ATOM 652 O O . ALA A 1 91 ? 21.188 9.241 -22.299 1.00 79.88 91 ALA A O 1
ATOM 653 N N . GLY A 1 92 ? 20.614 7.137 -21.726 1.00 65.56 92 GLY A N 1
ATOM 654 C CA . GLY A 1 92 ? 19.542 7.498 -20.794 1.00 65.56 92 GLY A CA 1
ATOM 655 C C . GLY A 1 92 ? 18.560 8.530 -21.351 1.00 65.56 92 GLY A C 1
ATOM 656 O O . GLY A 1 92 ? 18.448 9.622 -20.810 1.00 65.56 92 GLY A O 1
ATOM 657 N N . ASN A 1 93 ? 17.852 8.208 -22.437 1.00 61.34 93 ASN A N 1
ATOM 658 C CA . ASN A 1 93 ? 16.788 9.084 -22.926 1.00 61.34 93 ASN A CA 1
ATOM 659 C C . ASN A 1 93 ? 15.461 8.783 -22.228 1.00 61.34 93 ASN A C 1
ATOM 661 O O . ASN A 1 93 ? 14.955 7.663 -22.320 1.00 61.34 93 ASN A O 1
ATOM 665 N N . ALA A 1 94 ? 14.881 9.820 -21.618 1.00 62.97 94 ALA A N 1
ATOM 666 C CA . ALA A 1 94 ? 13.510 9.827 -21.132 1.00 62.97 94 ALA A CA 1
ATOM 667 C C . ALA A 1 94 ? 12.555 9.429 -22.268 1.00 62.97 94 ALA A C 1
ATOM 669 O O . ALA A 1 94 ? 12.587 10.001 -23.359 1.00 62.97 94 ALA A O 1
ATOM 670 N N . GLY A 1 95 ? 11.722 8.420 -22.030 1.00 83.56 95 GLY A N 1
ATOM 671 C CA . GLY A 1 95 ? 10.762 7.976 -23.039 1.00 83.56 95 GLY A CA 1
ATOM 672 C C . GLY A 1 95 ? 10.056 6.666 -22.731 1.00 83.56 95 GLY A C 1
ATOM 673 O O . GLY A 1 95 ? 8.993 6.432 -23.299 1.00 83.56 95 GLY A O 1
ATOM 674 N N . VAL A 1 96 ? 10.580 5.836 -21.819 1.00 91.81 96 VAL A N 1
ATOM 675 C CA . VAL A 1 96 ? 9.894 4.598 -21.412 1.00 91.81 96 VAL A CA 1
ATOM 676 C C . VAL A 1 96 ? 8.539 4.924 -20.797 1.00 91.81 96 VAL A C 1
ATOM 678 O O . VAL A 1 96 ? 7.534 4.406 -21.270 1.00 91.81 96 VAL A O 1
ATOM 681 N N . LEU A 1 97 ? 8.484 5.839 -19.824 1.00 92.88 97 LEU A N 1
ATOM 682 C CA . LEU A 1 97 ? 7.222 6.246 -19.200 1.00 92.88 97 LEU A CA 1
ATOM 683 C C . LEU A 1 97 ? 6.197 6.732 -20.236 1.00 92.88 97 LEU A C 1
ATOM 685 O O . LEU A 1 97 ? 5.095 6.195 -20.305 1.00 92.88 97 LEU A O 1
ATOM 689 N N . ALA A 1 98 ? 6.577 7.689 -21.089 1.00 91.69 98 ALA A N 1
ATOM 690 C CA . ALA A 1 98 ? 5.702 8.202 -22.146 1.00 91.69 98 ALA A CA 1
ATOM 691 C C . ALA A 1 98 ? 5.209 7.078 -23.072 1.00 91.69 98 ALA A C 1
ATOM 693 O O . ALA A 1 98 ? 4.021 6.986 -23.376 1.00 91.69 98 ALA A O 1
ATOM 694 N N . ARG A 1 99 ? 6.102 6.156 -23.448 1.00 92.69 99 ARG A N 1
ATOM 695 C CA . ARG A 1 99 ? 5.765 5.014 -24.295 1.00 92.69 99 ARG A CA 1
ATOM 696 C C . ARG A 1 99 ? 4.777 4.049 -23.631 1.00 92.69 99 ARG A C 1
ATOM 698 O O . ARG A 1 99 ? 3.911 3.522 -24.334 1.00 92.69 99 ARG A O 1
ATOM 705 N N . LEU A 1 100 ? 4.904 3.817 -22.322 1.00 94.25 100 LEU A N 1
ATOM 706 C CA . LEU A 1 100 ? 3.994 2.979 -21.530 1.00 94.25 100 LEU A CA 1
ATOM 707 C C . LEU A 1 100 ? 2.623 3.643 -21.311 1.00 94.25 100 LEU A C 1
ATOM 709 O O . LEU A 1 100 ? 1.601 2.953 -21.287 1.00 94.25 100 LEU A O 1
ATOM 713 N N . ILE A 1 101 ? 2.584 4.974 -21.194 1.00 91.44 101 ILE A N 1
ATOM 714 C CA . ILE A 1 101 ? 1.335 5.750 -21.190 1.00 91.44 101 ILE A CA 1
ATOM 715 C C . ILE A 1 101 ? 0.633 5.604 -22.545 1.00 91.44 101 ILE A C 1
ATOM 717 O O . ILE A 1 101 ? -0.554 5.276 -22.593 1.00 91.44 101 ILE A O 1
ATOM 721 N N . ASP A 1 102 ? 1.369 5.786 -23.644 1.00 90.44 102 ASP A N 1
ATOM 722 C CA . ASP A 1 102 ? 0.822 5.749 -25.003 1.00 90.44 102 ASP A CA 1
ATOM 723 C C . ASP A 1 102 ? 0.324 4.355 -25.422 1.00 90.44 102 ASP A C 1
ATOM 725 O O . ASP A 1 102 ? -0.652 4.257 -26.169 1.00 90.44 102 ASP A O 1
ATOM 729 N N . SER A 1 103 ? 0.940 3.265 -24.938 1.00 91.31 103 SER A N 1
ATOM 730 C CA . SER A 1 103 ? 0.400 1.906 -25.138 1.00 91.31 103 SER A CA 1
ATOM 731 C C . SER A 1 103 ? -0.850 1.624 -24.313 1.00 91.31 103 SER A C 1
ATOM 733 O O . SER A 1 103 ? -1.556 0.663 -24.609 1.00 91.31 103 SER A O 1
ATOM 735 N N . GLY A 1 104 ? -1.106 2.408 -23.265 1.00 90.69 104 GLY A N 1
ATOM 736 C CA . GLY A 1 104 ? -2.144 2.119 -22.285 1.00 90.69 104 GLY A CA 1
ATOM 737 C C . GLY A 1 104 ? -1.796 0.982 -21.321 1.00 90.69 104 GLY A C 1
ATOM 738 O O . GLY A 1 104 ? -2.676 0.567 -20.578 1.00 90.69 104 GLY A O 1
ATOM 739 N N . LEU A 1 105 ? -0.547 0.495 -21.285 1.00 92.31 105 LEU A N 1
ATOM 740 C CA . LEU A 1 105 ? -0.137 -0.565 -20.347 1.00 92.31 105 LEU A CA 1
ATOM 741 C C . LEU A 1 105 ? -0.257 -0.113 -18.887 1.00 92.31 105 LEU A C 1
ATOM 743 O O . LEU A 1 105 ? -0.672 -0.887 -18.035 1.00 92.31 105 LEU A O 1
ATOM 747 N N . LEU A 1 106 ? -0.000 1.170 -18.612 1.00 92.75 106 LEU A N 1
ATOM 748 C CA . LEU A 1 106 ? -0.197 1.749 -17.277 1.00 92.75 106 LEU A CA 1
ATOM 749 C C . LEU A 1 106 ? -1.673 1.923 -16.895 1.00 92.75 106 LEU A C 1
ATOM 751 O O . LEU A 1 106 ? -1.960 2.401 -15.809 1.00 92.75 106 LEU A O 1
ATOM 755 N N . ARG A 1 107 ? -2.620 1.558 -17.769 1.00 90.62 107 ARG A N 1
ATOM 756 C CA . ARG A 1 107 ? -4.052 1.495 -17.433 1.00 90.62 107 ARG A CA 1
ATOM 757 C C . ARG A 1 107 ? -4.472 0.118 -16.925 1.00 90.62 107 ARG A C 1
ATOM 759 O O . ARG A 1 107 ? -5.670 -0.122 -16.786 1.00 90.62 107 ARG A O 1
ATOM 766 N N . ASP A 1 108 ? -3.519 -0.784 -16.691 1.00 94.62 108 ASP A N 1
ATOM 767 C CA . ASP A 1 108 ? -3.797 -2.049 -16.024 1.00 94.62 108 ASP A CA 1
ATOM 768 C C . ASP A 1 108 ? -4.505 -1.796 -14.687 1.00 94.62 108 ASP A C 1
ATOM 770 O O . ASP A 1 108 ? -4.072 -0.976 -13.873 1.00 94.62 108 ASP A O 1
ATOM 774 N N . ARG A 1 109 ? -5.638 -2.478 -14.494 1.00 91.88 109 ARG A N 1
ATOM 775 C CA . ARG A 1 109 ? -6.516 -2.229 -13.352 1.00 91.88 109 ARG A CA 1
ATOM 776 C C . ARG A 1 109 ? -5.838 -2.594 -12.038 1.00 91.88 109 ARG A C 1
ATOM 778 O O . ARG A 1 109 ? -5.989 -1.842 -11.089 1.00 91.88 109 ARG A O 1
ATOM 785 N N . ALA A 1 110 ? -5.122 -3.715 -11.981 1.00 92.19 110 ALA A N 1
ATOM 786 C CA . ALA A 1 110 ? -4.496 -4.175 -10.747 1.00 92.19 110 ALA A CA 1
ATOM 787 C C . ALA A 1 110 ? -3.317 -3.273 -10.359 1.00 92.19 110 ALA A C 1
ATOM 789 O O . ALA A 1 110 ? -3.177 -2.922 -9.190 1.00 92.19 110 ALA A O 1
ATOM 790 N N . LEU A 1 111 ? -2.524 -2.830 -11.341 1.00 95.06 111 LEU A N 1
ATOM 791 C CA . LEU A 1 111 ? -1.461 -1.855 -11.105 1.00 95.06 111 LEU A CA 1
ATOM 792 C C . LEU A 1 111 ? -2.009 -0.531 -10.563 1.00 95.06 111 LEU A C 1
ATOM 794 O O . LEU A 1 111 ? -1.520 -0.026 -9.554 1.00 95.06 111 LEU A O 1
ATOM 798 N N . MET A 1 112 ? -3.001 0.045 -11.246 1.00 94.12 112 MET A N 1
ATOM 799 C CA . MET A 1 112 ? -3.543 1.344 -10.852 1.00 94.12 112 MET A CA 1
ATOM 800 C C . MET A 1 112 ? -4.274 1.277 -9.515 1.00 94.12 112 MET A C 1
ATOM 802 O O . MET A 1 112 ? -4.145 2.210 -8.733 1.00 94.12 112 MET A O 1
ATOM 806 N N . ASP A 1 113 ? -4.993 0.189 -9.237 1.00 92.81 113 ASP A N 1
ATOM 807 C CA . ASP A 1 113 ? -5.658 -0.035 -7.951 1.00 92.81 113 ASP A CA 1
ATOM 808 C C . ASP A 1 113 ? -4.653 -0.037 -6.791 1.00 92.81 113 ASP A C 1
ATOM 810 O O . ASP A 1 113 ? -4.842 0.687 -5.814 1.00 92.81 113 ASP A O 1
ATOM 814 N N . GLU A 1 114 ? -3.529 -0.749 -6.925 1.00 95.00 114 GLU A N 1
ATOM 815 C CA . GLU A 1 114 ? -2.494 -0.775 -5.886 1.00 95.00 114 GLU A CA 1
ATOM 816 C C . GLU A 1 114 ? -1.818 0.597 -5.707 1.00 95.00 114 GLU A C 1
ATOM 818 O O . GLU A 1 114 ? -1.659 1.060 -4.578 1.00 95.00 114 GLU A O 1
ATOM 823 N N . ILE A 1 115 ? -1.468 1.295 -6.796 1.00 95.19 115 ILE A N 1
ATOM 824 C CA . ILE A 1 115 ? -0.830 2.622 -6.706 1.00 95.19 115 ILE A CA 1
ATOM 825 C C . ILE A 1 115 ? -1.788 3.657 -6.101 1.00 95.19 115 ILE A C 1
ATOM 827 O O . ILE A 1 115 ? -1.385 4.438 -5.240 1.00 95.19 115 ILE A O 1
ATOM 831 N N . VAL A 1 116 ? -3.057 3.661 -6.520 1.00 93.62 116 VAL A N 1
ATOM 832 C CA . VAL A 1 116 ? -4.089 4.545 -5.955 1.00 93.62 116 VAL A CA 1
ATOM 833 C C . VAL A 1 116 ? -4.295 4.235 -4.476 1.00 93.62 116 VAL A C 1
ATOM 835 O O . VAL A 1 116 ? -4.348 5.156 -3.665 1.00 93.62 116 VAL A O 1
ATOM 838 N N . THR A 1 117 ? -4.359 2.954 -4.110 1.00 93.38 117 THR A N 1
ATOM 839 C CA . THR A 1 117 ? -4.490 2.515 -2.717 1.00 93.38 117 THR A CA 1
ATOM 840 C C . THR A 1 117 ? -3.340 3.048 -1.872 1.00 93.38 117 THR A C 1
ATOM 842 O O . THR A 1 117 ? -3.584 3.693 -0.856 1.00 93.38 117 THR A O 1
ATOM 845 N N . GLN A 1 118 ? -2.091 2.864 -2.306 1.00 94.31 118 GLN A N 1
ATOM 846 C CA . GLN A 1 118 ? -0.927 3.379 -1.581 1.00 94.31 118 GLN A CA 1
ATOM 847 C C . GLN A 1 118 ? -0.942 4.906 -1.464 1.00 94.31 118 GLN A C 1
ATOM 849 O O . GLN A 1 118 ? -0.723 5.430 -0.373 1.00 94.31 118 GLN A O 1
ATOM 854 N N . ALA A 1 119 ? -1.273 5.618 -2.545 1.00 93.75 119 ALA A N 1
ATOM 855 C CA . ALA A 1 119 ? -1.389 7.072 -2.518 1.00 93.75 119 ALA A CA 1
ATOM 856 C C . ALA A 1 119 ? -2.459 7.543 -1.519 1.00 93.75 119 ALA A C 1
ATOM 858 O O . ALA A 1 119 ? -2.230 8.500 -0.783 1.00 93.75 119 ALA A O 1
ATOM 859 N N . ARG A 1 120 ? -3.606 6.857 -1.430 1.00 93.56 120 ARG A N 1
ATOM 860 C CA . ARG A 1 120 ? -4.634 7.167 -0.424 1.00 93.56 120 ARG A CA 1
ATOM 861 C C . ARG A 1 120 ? -4.122 6.958 0.999 1.00 93.56 120 ARG A C 1
ATOM 863 O O . ARG A 1 120 ? -4.308 7.840 1.831 1.00 93.56 120 ARG A O 1
ATOM 870 N N . VAL A 1 121 ? -3.440 5.843 1.274 1.00 94.69 121 VAL A N 1
ATOM 871 C CA . VAL A 1 121 ? -2.839 5.588 2.597 1.00 94.69 121 VAL A CA 1
ATOM 872 C C . VAL A 1 121 ? -1.829 6.687 2.950 1.00 94.69 121 VAL A C 1
ATOM 874 O O . VAL A 1 121 ? -1.855 7.194 4.065 1.00 94.69 121 VAL A O 1
ATOM 877 N N . ASP A 1 122 ? -0.970 7.098 2.014 1.00 93.81 122 ASP A N 1
ATOM 878 C CA . ASP A 1 122 ? 0.005 8.181 2.218 1.00 93.81 122 ASP A CA 1
ATOM 879 C C . ASP A 1 122 ? -0.664 9.514 2.579 1.00 93.81 122 ASP A C 1
ATOM 88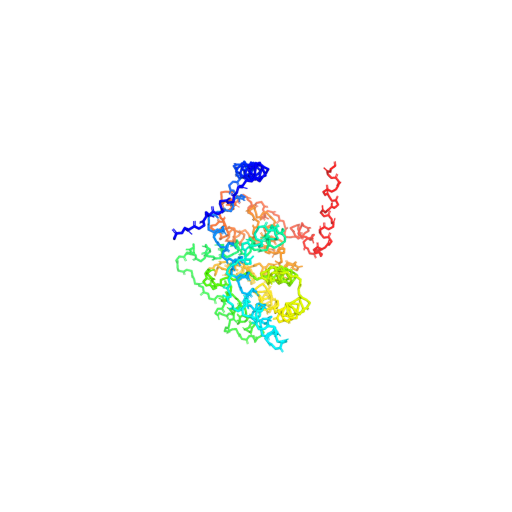1 O O . ASP A 1 122 ? -0.215 10.210 3.491 1.00 93.81 122 ASP A O 1
ATOM 885 N N . LEU A 1 123 ? -1.734 9.873 1.867 1.00 93.50 123 LEU A N 1
ATOM 886 C CA . LEU A 1 123 ? -2.469 11.115 2.104 1.00 93.50 123 LEU A CA 1
ATOM 887 C C . LEU A 1 123 ? -3.181 11.109 3.455 1.00 93.50 123 LEU A C 1
ATOM 889 O O . LEU A 1 123 ? -3.137 12.113 4.164 1.00 93.50 123 LEU A O 1
ATOM 893 N N . ILE A 1 124 ? -3.785 9.979 3.828 1.00 95.31 124 ILE A N 1
ATOM 894 C CA . ILE A 1 124 ? -4.429 9.811 5.133 1.00 95.31 124 ILE A CA 1
ATOM 895 C C . ILE A 1 124 ? -3.382 9.862 6.247 1.00 95.31 124 ILE A C 1
ATOM 897 O O . ILE A 1 124 ? -3.579 10.570 7.228 1.00 95.31 124 ILE A O 1
ATOM 901 N N . ASP A 1 125 ? -2.243 9.182 6.092 1.00 95.31 125 ASP A N 1
ATOM 902 C CA . ASP A 1 125 ? -1.140 9.226 7.060 1.00 95.31 125 ASP A CA 1
ATOM 903 C C . ASP A 1 125 ? -0.648 10.659 7.293 1.00 95.31 125 ASP A C 1
ATOM 905 O O . ASP A 1 125 ? -0.406 11.069 8.431 1.00 95.31 125 ASP A O 1
ATOM 909 N N . GLU A 1 126 ? -0.506 11.441 6.222 1.00 94.06 126 GLU A N 1
ATOM 910 C CA . GLU A 1 126 ? -0.093 12.836 6.318 1.00 94.06 126 GLU A CA 1
ATOM 911 C C . GLU A 1 126 ? -1.166 13.721 6.967 1.00 94.06 126 GLU A C 1
ATOM 913 O O . GLU A 1 126 ? -0.842 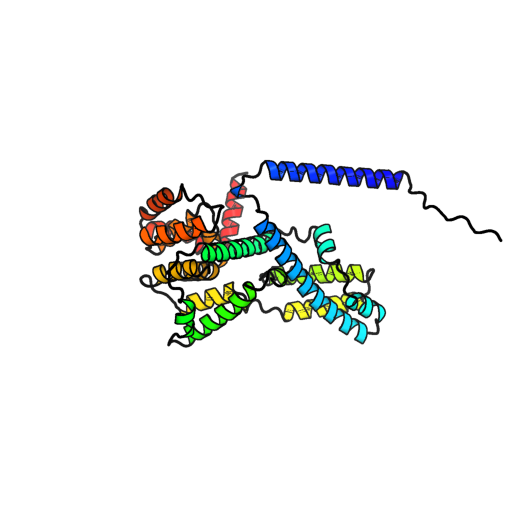14.566 7.810 1.00 94.06 126 GLU A O 1
ATOM 918 N N . ALA A 1 127 ? -2.438 13.516 6.623 1.00 94.94 127 ALA A N 1
ATOM 919 C CA . ALA A 1 127 ? -3.552 14.245 7.215 1.00 94.94 127 ALA A CA 1
ATOM 920 C C . ALA A 1 127 ? -3.705 13.925 8.710 1.00 94.94 127 ALA A C 1
ATOM 922 O O . ALA A 1 127 ? -3.838 14.844 9.512 1.00 94.94 127 ALA A O 1
ATOM 923 N N . LEU A 1 128 ? -3.562 12.659 9.117 1.00 94.88 128 LEU A N 1
ATOM 924 C CA . LEU A 1 128 ? -3.546 12.234 10.523 1.00 94.88 128 LEU A CA 1
ATOM 925 C C . LEU A 1 128 ? -2.434 12.926 11.328 1.00 94.88 128 LEU A C 1
ATOM 927 O O . LEU A 1 128 ? -2.648 13.331 12.470 1.00 94.88 128 LEU A O 1
ATOM 931 N N . ILE A 1 129 ? -1.241 13.082 10.743 1.00 92.50 129 ILE A N 1
ATOM 932 C CA . ILE A 1 129 ? -0.126 13.796 11.386 1.00 92.50 129 ILE A CA 1
ATOM 933 C C . ILE A 1 129 ? -0.429 15.290 11.485 1.00 92.50 129 ILE A C 1
ATOM 935 O O . ILE A 1 129 ? -0.190 15.893 12.532 1.00 92.50 129 ILE A O 1
ATOM 939 N N . THR A 1 130 ? -0.947 15.878 10.407 1.00 91.94 130 THR A N 1
ATOM 940 C CA . THR A 1 130 ? -1.237 17.314 10.311 1.00 91.94 130 THR A CA 1
ATOM 941 C C . THR A 1 130 ? -2.364 17.733 11.254 1.00 91.94 130 THR A C 1
ATOM 943 O O . THR A 1 130 ? -2.252 18.753 11.931 1.00 91.94 130 THR A O 1
ATOM 946 N N . ASN A 1 131 ? -3.415 16.920 11.347 1.00 90.00 131 ASN A N 1
ATOM 947 C CA . ASN A 1 131 ? -4.618 17.190 12.135 1.00 90.00 131 ASN A CA 1
ATOM 948 C C . ASN A 1 131 ? -4.477 16.749 13.600 1.00 90.00 131 ASN A C 1
ATOM 950 O O . ASN A 1 131 ? -5.430 16.826 14.378 1.00 90.00 131 ASN A O 1
ATOM 954 N N . ARG A 1 132 ? -3.293 16.275 14.007 1.00 87.25 132 ARG A N 1
ATOM 955 C CA . ARG A 1 132 ? -3.049 15.826 15.376 1.00 87.25 132 ARG A CA 1
ATOM 956 C C . ARG A 1 132 ? -3.270 16.970 16.366 1.00 87.25 132 ARG A C 1
ATOM 958 O O . ARG A 1 132 ? -2.665 18.036 16.257 1.00 87.25 132 ARG A O 1
ATOM 965 N N . ALA A 1 133 ? -4.069 16.704 17.399 1.00 80.44 133 ALA A N 1
ATOM 966 C CA . ALA A 1 133 ? -4.306 17.667 18.464 1.00 80.44 133 ALA A CA 1
ATOM 967 C C . ALA A 1 133 ? -2.995 18.044 19.202 1.00 80.44 133 ALA A C 1
ATOM 969 O O . ALA A 1 133 ? -2.182 17.164 19.519 1.00 80.44 133 ALA A O 1
ATOM 970 N N . PRO A 1 134 ? -2.779 19.335 19.523 1.00 78.00 134 PRO A N 1
ATOM 971 C CA . PRO A 1 134 ? -1.618 19.771 20.294 1.00 78.00 134 PRO A CA 1
ATOM 972 C C . PRO A 1 134 ? -1.540 19.078 21.662 1.00 78.00 134 PRO A C 1
ATOM 974 O O . PRO A 1 134 ? -2.534 18.980 22.376 1.00 78.00 134 PRO A O 1
ATOM 977 N N . GLY A 1 135 ? -0.345 18.623 22.049 1.00 74.94 135 GLY A N 1
ATOM 978 C CA . GLY A 1 135 ? -0.101 17.992 23.354 1.00 74.94 135 GLY A CA 1
ATOM 979 C C . GLY A 1 135 ? -0.361 16.483 23.417 1.00 74.94 135 GLY A C 1
ATOM 980 O O . GLY A 1 135 ? -0.078 15.872 24.446 1.00 74.94 135 GLY A O 1
ATOM 981 N N . VAL A 1 136 ? -0.833 15.858 22.332 1.00 78.19 136 VAL A N 1
ATOM 982 C CA . VAL A 1 136 ? -0.936 14.395 22.249 1.00 78.19 136 VAL A CA 1
ATOM 983 C C . VAL A 1 136 ? 0.462 13.782 22.138 1.00 78.19 136 VAL A C 1
ATOM 985 O O . VAL A 1 136 ? 1.201 14.050 21.188 1.00 78.19 136 VAL A O 1
ATOM 988 N N . THR A 1 137 ? 0.838 12.951 23.112 1.00 73.50 137 THR A N 1
ATOM 989 C CA . THR A 1 137 ? 2.130 12.256 23.125 1.00 73.50 137 THR A CA 1
ATOM 990 C C . THR A 1 137 ? 2.157 11.133 22.095 1.00 73.50 137 THR A C 1
ATOM 992 O O . THR A 1 137 ? 1.399 10.172 22.204 1.00 73.50 137 THR A O 1
ATOM 995 N N . THR A 1 138 ? 3.075 11.219 21.134 1.00 77.94 138 THR A N 1
ATOM 996 C CA . THR A 1 138 ? 3.446 10.104 20.254 1.00 77.94 138 THR A CA 1
ATOM 997 C C . THR A 1 138 ? 4.642 9.362 20.827 1.00 77.94 138 THR A C 1
ATOM 999 O O . THR A 1 138 ? 5.586 9.991 21.308 1.00 77.94 138 THR A O 1
ATOM 1002 N N . GLY A 1 139 ? 4.635 8.039 20.754 1.00 86.62 139 GLY A N 1
ATOM 1003 C CA . GLY A 1 139 ? 5.696 7.225 21.332 1.00 86.62 139 GLY A CA 1
ATOM 1004 C C . GLY A 1 139 ? 5.474 5.722 21.245 1.00 86.62 139 GLY A C 1
ATOM 1005 O O . GLY A 1 139 ? 6.301 4.993 21.782 1.00 86.62 139 GLY A O 1
ATOM 1006 N N . LEU A 1 140 ? 4.421 5.240 20.579 1.00 92.25 140 LEU A N 1
ATOM 1007 C CA . LEU A 1 140 ? 4.169 3.821 20.345 1.00 92.25 140 LEU A CA 1
ATOM 1008 C C . LEU A 1 140 ? 5.416 3.151 19.773 1.00 92.25 140 LEU A C 1
ATOM 1010 O O . LEU A 1 140 ? 5.962 2.243 20.392 1.00 92.25 140 LEU A O 1
ATOM 1014 N N . LEU A 1 141 ? 5.926 3.635 18.639 1.00 92.00 141 LEU A N 1
ATOM 1015 C CA . LEU A 1 141 ? 7.079 2.996 18.001 1.00 92.00 141 LEU A CA 1
ATOM 1016 C C . LEU A 1 141 ? 8.380 3.170 18.777 1.00 92.00 141 LEU A C 1
ATOM 1018 O O . LEU A 1 141 ? 9.224 2.280 18.741 1.00 92.00 141 LEU A O 1
ATOM 1022 N N . ALA A 1 142 ? 8.543 4.276 19.507 1.00 92.75 142 ALA A N 1
ATOM 1023 C CA . ALA A 1 142 ? 9.687 4.437 20.399 1.00 92.75 142 ALA A CA 1
ATOM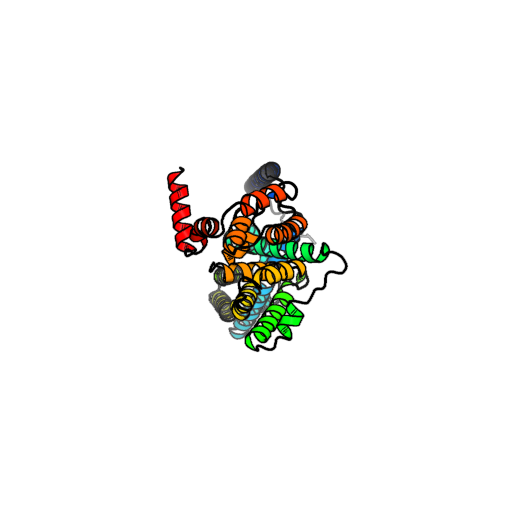 1024 C C . ALA A 1 142 ? 9.643 3.393 21.528 1.00 92.75 142 ALA A C 1
ATOM 1026 O O . ALA A 1 142 ? 10.634 2.711 21.768 1.00 92.75 142 ALA A O 1
ATOM 1027 N N . ARG A 1 143 ? 8.473 3.191 22.151 1.00 95.12 143 ARG A N 1
ATOM 1028 C CA . ARG A 1 143 ? 8.261 2.152 23.171 1.00 95.12 143 ARG A CA 1
ATOM 1029 C C . ARG A 1 143 ? 8.455 0.744 22.617 1.00 95.12 143 ARG A C 1
ATOM 1031 O O . ARG A 1 143 ? 9.021 -0.089 23.310 1.00 95.12 143 ARG A O 1
ATOM 1038 N N . LEU A 1 144 ? 7.991 0.473 21.396 1.00 94.94 144 LEU A N 1
ATOM 1039 C CA . LEU A 1 144 ? 8.136 -0.840 20.761 1.00 94.94 144 LEU A CA 1
ATOM 1040 C C . LEU A 1 144 ? 9.589 -1.131 20.361 1.00 94.94 144 LEU A C 1
ATOM 1042 O O . LEU A 1 144 ? 10.057 -2.251 20.538 1.00 94.94 144 LEU A O 1
ATOM 1046 N N . ARG A 1 145 ? 10.335 -0.124 19.895 1.00 95.44 145 ARG A N 1
ATOM 1047 C CA . ARG A 1 145 ? 11.780 -0.235 19.643 1.00 95.44 145 ARG A CA 1
ATOM 1048 C C . ARG A 1 145 ? 12.568 -0.473 20.933 1.00 95.44 145 ARG A C 1
ATOM 1050 O O . ARG A 1 145 ? 13.549 -1.203 20.931 1.00 95.44 145 ARG A O 1
ATOM 1057 N N . ASP A 1 146 ? 12.141 0.123 22.038 1.00 95.06 146 ASP A N 1
ATOM 1058 C CA . ASP A 1 146 ? 12.823 -0.020 23.327 1.00 95.06 146 ASP A CA 1
ATOM 1059 C C . ASP A 1 146 ? 12.200 -1.156 24.178 1.00 95.06 146 ASP A C 1
ATOM 1061 O O . ASP A 1 146 ? 12.429 -1.246 25.385 1.00 95.06 146 ASP A O 1
ATOM 1065 N N . HIS A 1 147 ? 11.408 -2.039 23.550 1.00 95.88 147 HIS A N 1
ATOM 1066 C CA . HIS A 1 147 ? 10.694 -3.131 24.209 1.00 95.88 147 HIS A CA 1
ATOM 1067 C C . HIS A 1 147 ? 11.648 -4.231 24.704 1.00 95.88 147 HIS A C 1
ATOM 1069 O O . HIS A 1 147 ? 12.668 -4.537 24.081 1.00 95.88 147 HIS A O 1
ATOM 1075 N N . ALA A 1 148 ? 11.299 -4.852 25.837 1.00 95.12 148 ALA A N 1
ATOM 1076 C CA . ALA A 1 148 ? 12.126 -5.884 26.466 1.00 95.12 148 ALA A CA 1
ATOM 1077 C C . ALA A 1 148 ? 12.193 -7.178 25.634 1.00 95.12 148 ALA A C 1
ATOM 1079 O O . ALA A 1 148 ? 13.242 -7.819 25.569 1.00 95.12 148 ALA A O 1
ATOM 1080 N N . ASP A 1 149 ? 11.086 -7.546 24.986 1.00 97.12 149 ASP A N 1
ATOM 1081 C CA . ASP A 1 149 ? 11.043 -8.669 24.048 1.00 97.12 149 ASP A CA 1
ATOM 1082 C C . ASP A 1 149 ? 11.814 -8.335 22.763 1.00 97.12 149 ASP A C 1
ATOM 1084 O O . ASP A 1 149 ? 11.499 -7.368 22.064 1.00 97.12 149 ASP A O 1
ATOM 1088 N N . ALA A 1 150 ? 12.812 -9.164 22.452 1.00 96.88 150 ALA A N 1
ATOM 1089 C CA . ALA A 1 150 ? 13.632 -9.035 21.260 1.00 96.88 150 ALA A CA 1
ATOM 1090 C C . ALA A 1 150 ? 12.828 -9.159 19.963 1.00 96.88 150 ALA A C 1
ATOM 1092 O O . ALA A 1 150 ? 13.089 -8.404 19.034 1.00 96.88 150 ALA A O 1
ATOM 1093 N N . MET A 1 151 ? 11.834 -10.046 19.913 1.00 97.31 151 MET A N 1
ATOM 1094 C CA . MET A 1 151 ? 11.037 -10.266 18.708 1.00 97.31 151 MET A CA 1
ATOM 1095 C C . MET A 1 151 ? 10.217 -9.020 18.353 1.00 97.31 151 MET A C 1
ATOM 1097 O O . MET A 1 151 ? 10.207 -8.592 17.200 1.00 97.31 151 MET A O 1
ATOM 1101 N N . VAL A 1 152 ? 9.591 -8.393 19.356 1.00 97.69 152 VAL A N 1
ATOM 1102 C CA . VAL A 1 152 ? 8.847 -7.133 19.191 1.00 97.69 152 VAL A CA 1
ATOM 1103 C C . VAL A 1 152 ? 9.780 -5.999 18.781 1.00 97.69 152 VAL A C 1
ATOM 1105 O O . VAL A 1 152 ? 9.474 -5.262 17.844 1.00 97.69 152 VAL A O 1
ATOM 1108 N N . ARG A 1 153 ? 10.928 -5.864 19.457 1.00 97.56 153 ARG A N 1
ATOM 1109 C CA . ARG A 1 153 ? 11.913 -4.826 19.140 1.00 97.56 153 ARG A CA 1
ATOM 1110 C C . ARG A 1 153 ? 12.414 -4.939 17.705 1.00 97.56 153 ARG A C 1
ATOM 1112 O O . ARG A 1 153 ? 12.439 -3.936 16.994 1.00 97.56 153 ARG A O 1
ATOM 1119 N N . ASP A 1 154 ? 12.838 -6.128 17.296 1.00 97.38 154 ASP A N 1
ATOM 1120 C CA . ASP A 1 154 ? 13.455 -6.336 15.989 1.00 97.38 154 ASP A CA 1
ATOM 1121 C C . ASP A 1 154 ? 12.409 -6.105 14.877 1.00 97.38 154 ASP A C 1
ATOM 1123 O O . ASP A 1 154 ? 12.674 -5.368 13.927 1.00 97.38 154 ASP A O 1
ATOM 1127 N N . ALA A 1 155 ? 11.167 -6.577 15.066 1.00 97.19 155 ALA A N 1
ATOM 1128 C CA . ALA A 1 155 ? 10.056 -6.275 14.159 1.00 97.19 155 ALA A CA 1
ATOM 1129 C C . ALA A 1 155 ? 9.713 -4.771 14.101 1.00 97.19 155 ALA A C 1
ATOM 1131 O O . ALA A 1 155 ? 9.364 -4.251 13.040 1.00 97.19 155 ALA A O 1
ATOM 1132 N N . ALA A 1 156 ? 9.833 -4.046 15.219 1.00 97.56 156 ALA A N 1
ATOM 1133 C CA . ALA A 1 156 ? 9.604 -2.602 15.256 1.00 97.56 156 ALA A CA 1
ATOM 1134 C C . ALA A 1 156 ? 10.696 -1.826 14.504 1.00 97.56 156 ALA A C 1
ATOM 1136 O O . ALA A 1 156 ? 10.391 -0.850 13.815 1.00 97.56 156 ALA A O 1
ATOM 1137 N N . ILE A 1 157 ? 11.956 -2.263 14.601 1.00 96.69 157 ILE A N 1
ATOM 1138 C CA . ILE A 1 157 ? 13.075 -1.700 13.833 1.00 96.69 157 ILE A CA 1
ATOM 1139 C C . ILE A 1 157 ? 12.861 -1.939 12.335 1.00 96.69 157 ILE A C 1
ATOM 1141 O O . ILE A 1 157 ? 12.970 -0.994 11.551 1.00 96.69 157 ILE A O 1
ATOM 1145 N N . ASP A 1 158 ? 12.497 -3.160 11.942 1.00 95.62 158 ASP A N 1
ATOM 1146 C CA . ASP A 1 158 ? 12.207 -3.502 10.546 1.00 95.62 158 ASP A CA 1
ATOM 1147 C C . ASP A 1 158 ? 11.060 -2.654 9.981 1.00 95.62 158 ASP A C 1
ATOM 1149 O O . ASP A 1 158 ? 11.177 -2.094 8.886 1.00 95.62 158 ASP A O 1
ATOM 1153 N N . TYR A 1 159 ? 9.978 -2.487 10.753 1.00 96.81 159 TYR A N 1
ATOM 1154 C CA . TYR A 1 159 ? 8.867 -1.609 10.389 1.00 96.81 159 TYR A CA 1
ATOM 1155 C C . TYR A 1 159 ? 9.313 -0.153 10.225 1.00 96.81 159 TYR A C 1
ATOM 1157 O O . TYR A 1 159 ? 8.979 0.470 9.222 1.00 96.81 159 TYR A O 1
ATOM 1165 N N . LEU A 1 160 ? 10.099 0.393 11.159 1.00 95.31 160 LEU A N 1
ATOM 1166 C CA . LEU A 1 160 ? 10.603 1.769 11.073 1.00 95.31 160 LEU A CA 1
ATOM 1167 C C . LEU A 1 160 ? 11.480 1.990 9.834 1.00 95.31 160 LEU A C 1
ATOM 1169 O O . LEU A 1 160 ? 11.384 3.037 9.193 1.00 95.31 160 LEU A O 1
ATOM 1173 N N . LEU A 1 161 ? 12.314 1.011 9.473 1.00 93.69 161 LEU A N 1
ATOM 1174 C CA . LEU A 1 161 ? 13.129 1.072 8.260 1.00 93.69 161 LEU A CA 1
ATOM 1175 C C . LEU A 1 161 ? 12.264 1.040 6.992 1.00 93.69 161 LEU A C 1
ATOM 1177 O O . LEU A 1 161 ? 12.567 1.761 6.040 1.00 93.69 161 LEU A O 1
ATOM 1181 N N . ALA A 1 162 ? 11.202 0.230 6.967 1.00 93.19 162 ALA A N 1
ATOM 1182 C CA . ALA A 1 162 ? 10.268 0.177 5.844 1.00 93.19 162 ALA A CA 1
ATOM 1183 C C . ALA A 1 162 ? 9.428 1.464 5.725 1.00 93.19 162 ALA A C 1
ATOM 1185 O O . ALA A 1 162 ? 9.454 2.110 4.678 1.00 93.19 162 ALA A O 1
ATOM 1186 N N . ASP A 1 163 ? 8.809 1.913 6.821 1.00 92.94 163 ASP A N 1
ATOM 1187 C CA . ASP A 1 163 ? 8.025 3.157 6.899 1.00 92.94 163 ASP A CA 1
ATOM 1188 C C . ASP A 1 163 ? 8.877 4.377 6.506 1.00 92.94 163 ASP A C 1
ATOM 1190 O O . ASP A 1 163 ? 8.423 5.250 5.769 1.00 92.94 163 ASP A O 1
ATOM 1194 N N . SER A 1 164 ? 10.155 4.414 6.908 1.00 91.12 164 SER A N 1
ATOM 1195 C CA . SER A 1 164 ? 11.082 5.476 6.498 1.00 91.12 164 SER A CA 1
ATOM 1196 C C . SER A 1 164 ? 11.356 5.492 4.992 1.00 91.12 164 SER A C 1
ATOM 1198 O O . SER A 1 164 ? 11.509 6.578 4.435 1.00 91.12 164 SER A O 1
ATOM 1200 N N . ARG A 1 165 ? 11.451 4.329 4.330 1.00 88.12 165 ARG A N 1
ATOM 1201 C CA . ARG A 1 165 ? 11.626 4.262 2.867 1.00 88.12 165 ARG A CA 1
ATOM 1202 C C . ARG A 1 165 ? 10.364 4.717 2.148 1.00 88.12 165 ARG A C 1
ATOM 1204 O O . ARG A 1 165 ? 10.457 5.475 1.187 1.00 88.12 165 ARG A O 1
ATOM 1211 N N . ARG A 1 166 ? 9.195 4.297 2.633 1.00 87.75 166 ARG A N 1
ATOM 1212 C CA . ARG A 1 166 ? 7.902 4.717 2.084 1.00 87.75 166 ARG A CA 1
ATOM 1213 C C . ARG A 1 166 ? 7.704 6.230 2.188 1.00 87.75 166 ARG A C 1
ATOM 1215 O O . ARG A 1 166 ? 7.256 6.864 1.239 1.00 87.75 166 ARG A O 1
ATOM 1222 N N . ARG A 1 167 ? 8.105 6.831 3.310 1.00 86.81 167 ARG A N 1
ATOM 1223 C CA . ARG A 1 167 ? 8.015 8.281 3.565 1.00 86.81 167 ARG A CA 1
ATOM 1224 C C . ARG A 1 167 ? 9.118 9.113 2.904 1.00 86.81 167 ARG A C 1
ATOM 1226 O O . ARG A 1 167 ? 9.282 10.279 3.262 1.00 86.81 167 ARG A O 1
ATOM 1233 N N . ALA A 1 168 ? 9.855 8.555 1.944 1.00 85.25 168 ALA A N 1
ATOM 1234 C CA . ALA A 1 168 ? 10.811 9.312 1.144 1.00 85.25 168 ALA A CA 1
ATOM 1235 C C . ALA A 1 168 ? 10.156 10.555 0.493 1.00 85.25 168 ALA A C 1
ATOM 1237 O O . ALA A 1 168 ? 8.923 10.588 0.326 1.00 85.25 168 ALA A O 1
ATOM 1238 N N . PRO A 1 169 ? 10.953 11.578 0.123 1.00 86.00 169 PRO A N 1
ATOM 1239 C CA . PRO A 1 169 ? 10.478 12.713 -0.668 1.00 86.00 169 PRO A CA 1
ATOM 1240 C C . PRO A 1 169 ? 9.683 12.256 -1.896 1.00 86.00 169 PRO A C 1
ATOM 1242 O O . PRO A 1 169 ? 9.937 11.177 -2.432 1.00 86.00 169 PRO A O 1
ATOM 1245 N N . ILE A 1 170 ? 8.711 13.062 -2.331 1.00 82.25 170 ILE A N 1
ATOM 1246 C CA . ILE A 1 170 ? 7.753 12.694 -3.391 1.00 82.25 170 ILE A CA 1
ATOM 1247 C C . ILE A 1 170 ? 8.481 12.265 -4.674 1.00 82.25 170 ILE A C 1
ATOM 1249 O O . ILE A 1 170 ? 8.068 11.310 -5.323 1.00 82.25 170 ILE A O 1
ATOM 1253 N N . GLU A 1 171 ? 9.593 12.918 -4.998 1.00 78.25 171 GLU A N 1
ATOM 1254 C CA . GLU A 1 171 ? 10.414 12.669 -6.184 1.00 78.25 171 GLU A CA 1
ATOM 1255 C C . GLU A 1 171 ? 11.106 11.297 -6.163 1.00 78.25 171 GLU A C 1
ATOM 1257 O O . GLU A 1 171 ? 11.395 10.719 -7.210 1.00 78.25 171 GLU A O 1
ATOM 1262 N N . GLU A 1 172 ? 11.377 10.763 -4.972 1.00 82.44 172 GLU A N 1
ATOM 1263 C CA . GLU A 1 172 ? 12.040 9.472 -4.774 1.00 82.44 172 GLU A CA 1
ATOM 1264 C C . GLU A 1 172 ? 11.054 8.360 -4.400 1.00 82.44 172 GLU A C 1
ATOM 1266 O O . GLU A 1 172 ? 11.445 7.192 -4.285 1.00 82.44 172 GLU A O 1
ATOM 1271 N N . ARG A 1 173 ? 9.777 8.705 -4.206 1.00 83.81 173 ARG A N 1
ATOM 1272 C CA . ARG A 1 173 ? 8.770 7.797 -3.672 1.00 83.81 173 ARG A CA 1
ATOM 1273 C C . ARG A 1 173 ? 8.334 6.786 -4.719 1.00 83.81 173 ARG A C 1
ATOM 1275 O O . ARG A 1 173 ? 7.690 7.115 -5.707 1.00 83.81 173 ARG A O 1
ATOM 1282 N N . ARG A 1 174 ? 8.663 5.522 -4.471 1.00 88.38 174 ARG A N 1
ATOM 1283 C CA . ARG A 1 174 ? 8.328 4.394 -5.347 1.00 88.38 174 ARG A CA 1
ATOM 1284 C C . ARG A 1 174 ? 7.100 3.669 -4.821 1.00 88.38 174 ARG A C 1
ATOM 1286 O O . ARG A 1 174 ? 6.893 3.613 -3.612 1.00 88.38 174 ARG A O 1
ATOM 1293 N N . ALA A 1 175 ? 6.336 3.069 -5.727 1.00 90.69 175 ALA A N 1
ATOM 1294 C CA . ALA A 1 175 ? 5.259 2.172 -5.343 1.00 90.69 175 ALA A CA 1
ATOM 1295 C C . ALA A 1 175 ? 5.843 0.854 -4.813 1.00 90.69 175 ALA A C 1
ATOM 1297 O O . ALA A 1 175 ? 6.708 0.240 -5.449 1.00 90.69 175 ALA A O 1
ATOM 1298 N N . GLU A 1 176 ? 5.355 0.399 -3.662 1.00 91.69 176 GLU A N 1
ATOM 1299 C CA . GLU A 1 176 ? 5.664 -0.920 -3.110 1.00 91.69 176 GLU A CA 1
ATOM 1300 C C . GLU A 1 176 ? 4.784 -1.972 -3.794 1.00 91.69 176 GLU A C 1
ATOM 1302 O O . GLU A 1 176 ? 3.740 -2.362 -3.282 1.00 91.69 176 GLU A O 1
ATOM 1307 N N . LEU A 1 177 ? 5.149 -2.375 -5.009 1.00 92.38 177 LEU A N 1
ATOM 1308 C CA . LEU A 1 177 ? 4.321 -3.286 -5.801 1.00 92.38 177 LEU A CA 1
ATOM 1309 C C . LEU A 1 177 ? 4.422 -4.741 -5.303 1.00 92.38 177 LEU A C 1
ATOM 1311 O O . LEU A 1 177 ? 5.532 -5.202 -5.032 1.00 92.38 177 LEU A O 1
ATOM 1315 N N . PRO A 1 178 ? 3.314 -5.507 -5.287 1.00 91.94 178 PRO A N 1
ATOM 1316 C CA . PRO A 1 178 ? 3.346 -6.966 -5.234 1.00 91.94 178 PRO A CA 1
ATOM 1317 C C . PRO A 1 178 ? 4.247 -7.561 -6.322 1.00 91.94 178 PRO A C 1
ATOM 1319 O O . PRO A 1 178 ? 4.421 -6.967 -7.393 1.00 91.94 178 PRO A O 1
ATOM 1322 N N . ALA A 1 179 ? 4.800 -8.749 -6.069 1.00 91.94 179 ALA A N 1
ATOM 1323 C CA . ALA A 1 179 ? 5.786 -9.378 -6.948 1.00 91.94 179 ALA A CA 1
ATOM 1324 C C . ALA A 1 179 ? 5.270 -9.535 -8.385 1.00 91.94 179 ALA A C 1
ATOM 1326 O O . ALA A 1 179 ? 5.975 -9.218 -9.339 1.00 91.94 179 ALA A O 1
ATOM 1327 N N . GLU A 1 180 ? 4.014 -9.944 -8.549 1.00 93.00 180 GLU A N 1
ATOM 1328 C CA . GLU A 1 180 ? 3.377 -10.145 -9.848 1.00 93.00 180 GLU A CA 1
ATOM 1329 C C . GLU A 1 180 ? 3.350 -8.845 -10.665 1.00 93.00 180 GLU A C 1
ATOM 1331 O O . GLU A 1 180 ? 3.768 -8.832 -11.827 1.00 93.00 180 GLU A O 1
ATOM 1336 N N . LEU A 1 181 ? 2.931 -7.740 -10.038 1.00 95.06 181 LEU A N 1
ATOM 1337 C CA . LEU A 1 181 ? 2.871 -6.417 -10.666 1.00 95.06 181 LEU A CA 1
ATOM 1338 C C . LEU A 1 181 ? 4.271 -5.851 -10.923 1.00 95.06 181 LEU A C 1
ATOM 1340 O O . LEU A 1 181 ? 4.512 -5.258 -11.977 1.00 95.06 181 LEU A O 1
ATOM 1344 N N . HIS A 1 182 ? 5.222 -6.081 -10.011 1.00 95.44 182 HIS A N 1
ATOM 1345 C CA . HIS A 1 182 ? 6.618 -5.704 -10.223 1.00 95.44 182 HIS A CA 1
ATOM 1346 C C . HIS A 1 182 ? 7.204 -6.421 -11.444 1.00 95.44 182 HIS A C 1
ATOM 1348 O O . HIS A 1 182 ? 7.765 -5.775 -12.328 1.00 95.44 182 HIS A O 1
ATOM 1354 N N . HIS A 1 183 ? 7.046 -7.744 -11.529 1.00 96.56 183 HIS A N 1
ATOM 1355 C CA . HIS A 1 183 ? 7.553 -8.542 -12.645 1.00 96.56 183 HIS A CA 1
ATOM 1356 C C . HIS A 1 183 ? 6.943 -8.086 -13.969 1.00 96.56 183 HIS A C 1
ATOM 1358 O O . HIS A 1 183 ? 7.654 -7.920 -14.961 1.00 96.56 183 HIS A O 1
ATOM 1364 N N . GLN A 1 184 ? 5.633 -7.845 -13.980 1.00 96.88 184 GLN A N 1
ATOM 1365 C CA . GLN A 1 184 ? 4.927 -7.346 -15.151 1.00 96.88 184 GLN A CA 1
ATOM 1366 C C . GLN A 1 184 ? 5.484 -5.989 -15.609 1.00 96.88 184 GLN A C 1
ATOM 1368 O O . GLN A 1 184 ? 5.812 -5.826 -16.788 1.00 96.88 184 GLN A O 1
ATOM 1373 N N . LEU A 1 185 ? 5.680 -5.048 -14.680 1.00 97.06 185 LEU A N 1
ATOM 1374 C CA . LEU A 1 185 ? 6.247 -3.734 -14.978 1.00 97.06 185 LEU A CA 1
ATOM 1375 C C . LEU A 1 185 ? 7.689 -3.829 -15.503 1.00 97.06 185 LEU A C 1
ATOM 1377 O O . LEU A 1 185 ? 8.034 -3.141 -16.465 1.00 97.06 185 LEU A O 1
ATOM 1381 N N . VAL A 1 186 ? 8.515 -4.721 -14.942 1.00 97.69 186 VAL A N 1
ATOM 1382 C CA . VAL A 1 186 ? 9.881 -4.994 -15.429 1.00 97.69 186 VAL A CA 1
ATOM 1383 C C . VAL A 1 186 ? 9.867 -5.443 -16.890 1.00 97.69 186 VAL A C 1
ATOM 1385 O O . VAL A 1 186 ? 10.645 -4.930 -17.699 1.00 97.69 186 VAL A O 1
ATOM 1388 N N . TRP A 1 187 ? 8.959 -6.347 -17.264 1.00 97.94 187 TRP A N 1
ATOM 1389 C CA . TRP A 1 187 ? 8.841 -6.801 -18.650 1.00 97.94 187 TRP A CA 1
ATOM 1390 C C . TRP A 1 187 ? 8.381 -5.701 -19.602 1.00 97.94 187 TRP A C 1
ATOM 1392 O O . TRP A 1 187 ? 8.912 -5.587 -20.709 1.00 97.94 187 TRP A O 1
ATOM 1402 N N . TRP A 1 188 ? 7.437 -4.859 -19.183 1.00 97.44 188 TRP A N 1
ATOM 1403 C CA . TRP A 1 188 ? 6.998 -3.719 -19.988 1.00 97.44 188 TRP A CA 1
ATOM 1404 C C . TRP A 1 188 ? 8.114 -2.703 -20.216 1.00 97.44 188 TRP A C 1
ATOM 1406 O O . TRP A 1 188 ? 8.298 -2.232 -21.340 1.00 97.44 188 TRP A O 1
ATOM 1416 N N . VAL A 1 189 ? 8.903 -2.409 -19.181 1.00 96.31 189 VAL A N 1
ATOM 1417 C CA . VAL A 1 189 ? 10.080 -1.542 -19.294 1.00 96.31 189 VAL A CA 1
ATOM 1418 C C . VAL A 1 189 ? 11.119 -2.157 -20.234 1.00 96.31 189 VAL A C 1
ATOM 1420 O O . VAL A 1 189 ? 11.598 -1.474 -21.139 1.00 96.31 189 VAL A O 1
ATOM 1423 N N . ALA A 1 190 ? 11.424 -3.451 -20.100 1.00 95.44 190 ALA A N 1
ATOM 1424 C CA . ALA A 1 190 ? 12.347 -4.145 -21.000 1.00 95.44 190 ALA A CA 1
ATOM 1425 C C . ALA A 1 190 ? 11.870 -4.107 -22.466 1.00 95.44 190 ALA A C 1
ATOM 1427 O O . ALA A 1 190 ? 12.669 -3.868 -23.375 1.00 95.44 190 ALA A O 1
ATOM 1428 N N . ALA A 1 191 ? 10.565 -4.270 -22.708 1.00 94.62 191 ALA A N 1
ATOM 1429 C CA . ALA A 1 191 ? 9.973 -4.163 -24.040 1.00 94.62 191 ALA A CA 1
ATOM 1430 C C . ALA A 1 191 ? 10.070 -2.737 -24.615 1.00 94.62 191 ALA A C 1
ATOM 1432 O O . ALA A 1 191 ? 10.404 -2.568 -25.788 1.00 94.62 191 ALA A O 1
ATOM 1433 N N . ALA A 1 192 ? 9.852 -1.704 -23.799 1.00 93.69 192 ALA A N 1
ATOM 1434 C CA . ALA A 1 192 ? 10.026 -0.314 -24.223 1.00 93.69 192 ALA A CA 1
ATOM 1435 C C . ALA A 1 192 ? 11.502 0.022 -24.525 1.00 93.69 192 ALA A C 1
ATOM 1437 O O . ALA A 1 192 ? 11.803 0.711 -25.502 1.00 93.69 192 ALA A O 1
ATOM 1438 N N . LEU A 1 193 ? 12.442 -0.507 -23.733 1.00 93.00 193 LEU A N 1
ATOM 1439 C CA . LEU A 1 193 ? 13.881 -0.387 -23.992 1.00 93.00 193 LEU A CA 1
ATOM 1440 C C . LEU A 1 193 ? 14.294 -1.087 -25.293 1.00 93.00 193 LEU A C 1
ATOM 1442 O O . LEU A 1 193 ? 15.126 -0.566 -26.035 1.00 93.00 193 LEU A O 1
ATOM 1446 N N . ARG A 1 194 ? 13.681 -2.229 -25.614 1.00 92.50 194 ARG A N 1
ATOM 1447 C CA . ARG A 1 194 ? 13.888 -2.924 -26.890 1.00 92.50 194 ARG A CA 1
ATOM 1448 C C . ARG A 1 194 ? 13.479 -2.068 -28.087 1.00 92.50 194 ARG A C 1
ATOM 1450 O O . ARG A 1 194 ? 14.214 -2.006 -29.069 1.00 92.50 194 ARG A O 1
ATO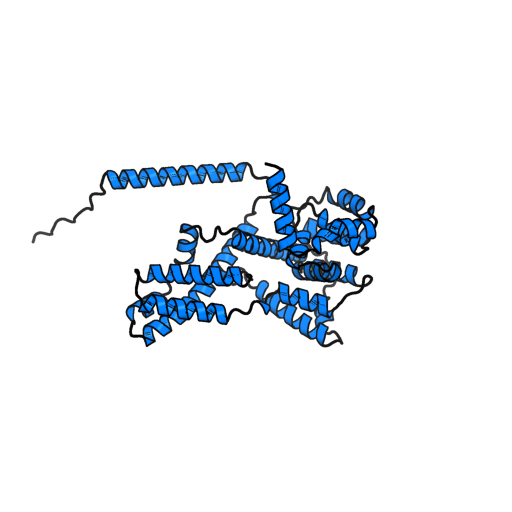M 1457 N N . GLU A 1 195 ? 12.336 -1.385 -28.017 1.00 89.75 195 GLU A N 1
ATOM 1458 C CA . GLU A 1 195 ? 11.902 -0.482 -29.093 1.00 89.75 195 GLU A CA 1
ATOM 1459 C C . GLU A 1 195 ? 12.900 0.665 -29.319 1.00 89.75 195 GLU A C 1
ATOM 1461 O O . GLU A 1 195 ? 13.194 1.010 -30.464 1.00 89.75 195 GLU A O 1
ATOM 1466 N N . ARG A 1 196 ? 13.499 1.199 -28.244 1.00 85.62 196 ARG A N 1
ATOM 1467 C CA . ARG A 1 196 ? 14.537 2.244 -28.329 1.00 85.62 196 ARG A CA 1
ATOM 1468 C C . ARG A 1 196 ? 15.801 1.801 -29.060 1.00 85.62 196 ARG A C 1
ATOM 1470 O O . ARG A 1 196 ? 16.492 2.644 -29.624 1.00 85.62 196 ARG A O 1
ATOM 1477 N N . LEU A 1 197 ? 16.106 0.506 -29.061 1.00 87.19 197 LEU A N 1
ATOM 1478 C CA . LEU A 1 197 ? 17.244 -0.053 -29.793 1.00 87.19 197 LEU A CA 1
ATOM 1479 C C . LEU A 1 197 ? 16.986 -0.193 -31.302 1.00 87.19 197 LEU A C 1
ATOM 1481 O O . LEU A 1 197 ? 17.877 -0.615 -32.034 1.00 87.19 197 LEU A O 1
ATOM 1485 N N . GLY A 1 198 ? 15.800 0.190 -31.786 1.00 77.50 198 GLY A N 1
ATOM 1486 C CA . GLY A 1 198 ? 15.499 0.240 -33.216 1.00 77.50 198 GLY A CA 1
ATOM 1487 C C . GLY A 1 198 ? 15.062 -1.093 -33.826 1.00 77.50 198 GLY A C 1
ATOM 1488 O O . GLY A 1 198 ? 15.035 -1.205 -35.050 1.00 77.50 198 GLY A O 1
ATOM 1489 N N . GLY A 1 199 ? 14.692 -2.094 -33.016 1.00 68.75 199 GLY A N 1
ATOM 1490 C CA . GLY A 1 199 ? 14.019 -3.305 -33.496 1.00 68.75 199 GLY A CA 1
ATOM 1491 C C . GLY A 1 199 ? 14.590 -4.625 -32.977 1.00 68.75 199 GLY A C 1
ATOM 1492 O O . GLY A 1 199 ? 15.192 -4.698 -31.910 1.00 68.75 199 GLY A O 1
ATOM 1493 N N . VAL A 1 200 ? 14.330 -5.701 -33.729 1.00 73.75 200 VAL A N 1
ATOM 1494 C CA . VAL A 1 200 ? 14.649 -7.084 -33.344 1.00 73.75 200 VAL A CA 1
ATOM 1495 C C . VAL A 1 200 ? 16.151 -7.336 -33.518 1.00 73.75 200 VAL A C 1
ATOM 1497 O O . VAL A 1 200 ? 16.637 -7.461 -34.640 1.00 73.75 200 VAL A O 1
ATOM 1500 N N . SER A 1 201 ? 16.883 -7.467 -32.414 1.00 86.88 201 SER A N 1
ATOM 1501 C CA . SER A 1 201 ? 18.257 -7.980 -32.401 1.00 86.88 201 SER A CA 1
ATOM 1502 C C . SER A 1 201 ? 18.339 -9.104 -31.383 1.00 86.88 201 SER A C 1
ATOM 1504 O O . SER A 1 201 ? 18.112 -8.888 -30.199 1.00 86.88 201 SER A O 1
ATOM 1506 N N . ALA A 1 202 ? 18.709 -10.311 -31.818 1.00 90.38 202 ALA A N 1
ATOM 1507 C CA . ALA A 1 202 ? 18.777 -11.468 -30.924 1.00 90.38 202 ALA A CA 1
ATOM 1508 C C . ALA A 1 202 ? 19.783 -11.278 -29.773 1.00 90.38 202 ALA A C 1
ATOM 1510 O O . ALA A 1 202 ? 19.654 -11.920 -28.730 1.00 90.38 202 ALA A O 1
ATOM 1511 N N . THR A 1 203 ? 20.807 -10.441 -29.961 1.00 92.19 203 THR A N 1
ATOM 1512 C CA . THR A 1 203 ? 21.793 -10.110 -28.921 1.00 92.19 203 THR A CA 1
ATOM 1513 C C . THR A 1 203 ? 21.225 -9.098 -27.924 1.00 92.19 203 THR A C 1
ATOM 1515 O O . THR A 1 203 ? 21.411 -9.277 -26.718 1.00 92.19 203 THR A O 1
ATOM 1518 N N . ALA A 1 204 ? 20.498 -8.087 -28.415 1.00 91.44 204 ALA A N 1
ATOM 1519 C CA . ALA A 1 204 ? 19.795 -7.099 -27.596 1.00 91.44 204 ALA A CA 1
ATOM 1520 C C . ALA A 1 204 ? 18.653 -7.718 -26.795 1.00 91.44 204 ALA A C 1
ATOM 1522 O O . ALA A 1 204 ? 18.587 -7.519 -25.585 1.00 91.44 204 ALA A O 1
ATOM 1523 N N . ASP A 1 205 ? 17.827 -8.537 -27.442 1.00 94.31 205 ASP A N 1
ATOM 1524 C CA . ASP A 1 205 ? 16.714 -9.241 -26.810 1.00 94.31 205 ASP A CA 1
ATOM 1525 C C . ASP A 1 205 ? 17.231 -10.125 -25.668 1.00 94.31 205 ASP A C 1
ATOM 1527 O O . ASP A 1 205 ? 16.744 -10.027 -24.546 1.00 94.31 205 ASP A O 1
ATOM 1531 N N . ARG A 1 206 ? 18.298 -10.905 -25.900 1.00 95.50 206 ARG A N 1
ATOM 1532 C CA . ARG A 1 206 ? 18.941 -11.690 -24.833 1.00 95.50 206 ARG A CA 1
ATOM 1533 C C . ARG A 1 206 ? 19.485 -10.814 -23.707 1.00 95.50 206 ARG A C 1
ATOM 1535 O O . ARG A 1 206 ? 19.344 -11.171 -22.550 1.00 95.50 206 ARG A O 1
ATOM 1542 N N . ALA A 1 207 ? 20.123 -9.684 -24.015 1.00 96.06 207 ALA A N 1
ATOM 1543 C CA . ALA A 1 207 ? 20.687 -8.808 -22.983 1.00 96.06 207 ALA A CA 1
ATOM 1544 C C . ALA A 1 207 ? 19.604 -8.175 -22.103 1.00 96.06 207 ALA A C 1
ATOM 1546 O O . ALA A 1 207 ? 19.776 -8.094 -20.891 1.00 96.06 207 ALA A O 1
ATOM 1547 N N . LEU A 1 208 ? 18.489 -7.761 -22.707 1.00 96.06 208 LEU A N 1
ATOM 1548 C CA . LEU A 1 208 ? 17.343 -7.207 -21.994 1.00 96.06 208 LEU A CA 1
ATOM 1549 C C . LEU A 1 208 ? 16.623 -8.269 -21.162 1.00 96.06 208 LEU A C 1
ATOM 1551 O O . LEU A 1 208 ? 16.270 -7.990 -20.022 1.00 96.06 208 LEU A O 1
ATOM 1555 N N . VAL A 1 209 ? 16.450 -9.483 -21.695 1.00 97.50 209 VAL A N 1
ATOM 1556 C CA . VAL A 1 209 ? 15.862 -10.606 -20.950 1.00 97.50 209 VAL A CA 1
ATOM 1557 C C . VAL A 1 209 ? 16.722 -10.968 -19.743 1.00 97.50 209 VAL A C 1
ATOM 1559 O O . VAL A 1 209 ? 16.197 -11.030 -18.637 1.00 97.50 209 VAL A O 1
ATOM 1562 N N . ASP A 1 210 ? 18.034 -11.133 -19.920 1.00 97.81 210 ASP A N 1
ATOM 1563 C CA . ASP A 1 210 ? 18.942 -11.462 -18.815 1.00 97.81 210 ASP A CA 1
ATOM 1564 C C . ASP A 1 210 ? 18.931 -10.367 -17.734 1.00 97.81 210 ASP A C 1
ATOM 1566 O O . ASP A 1 210 ? 18.867 -10.664 -16.541 1.00 97.81 210 ASP A O 1
ATOM 1570 N N . ALA A 1 211 ? 18.933 -9.092 -18.140 1.00 97.19 211 ALA A N 1
ATOM 1571 C CA . ALA A 1 211 ? 18.846 -7.955 -17.226 1.00 97.19 211 ALA A CA 1
ATOM 1572 C C . ALA A 1 211 ? 17.506 -7.901 -16.472 1.00 97.19 211 ALA A C 1
ATOM 1574 O O . ALA A 1 211 ? 17.485 -7.674 -15.261 1.00 97.19 211 ALA A O 1
ATOM 1575 N N . ALA A 1 212 ? 16.390 -8.136 -17.165 1.00 97.56 212 ALA A N 1
ATOM 1576 C CA . ALA A 1 212 ? 15.058 -8.188 -16.569 1.00 97.56 212 ALA A CA 1
ATOM 1577 C C . ALA A 1 212 ? 14.924 -9.354 -15.580 1.00 97.56 212 ALA A C 1
ATOM 1579 O O . ALA A 1 212 ? 14.455 -9.158 -14.461 1.00 97.56 212 ALA A O 1
ATOM 1580 N N . MET A 1 213 ? 15.401 -10.547 -15.946 1.00 97.69 213 MET A N 1
ATOM 1581 C CA . MET A 1 213 ? 15.427 -11.710 -15.056 1.00 97.69 213 MET A CA 1
ATOM 1582 C C . MET A 1 213 ? 16.300 -11.462 -13.829 1.00 97.69 213 MET A C 1
ATOM 1584 O O . MET A 1 213 ? 15.899 -11.811 -12.722 1.00 97.69 213 MET A O 1
ATOM 1588 N N . GLN A 1 214 ? 17.462 -10.822 -13.999 1.00 96.19 214 GLN A N 1
ATOM 1589 C CA . GLN A 1 214 ? 18.294 -10.419 -12.871 1.00 96.19 214 GLN A CA 1
ATOM 1590 C C . GLN A 1 214 ? 17.525 -9.468 -11.949 1.00 96.19 214 GLN A C 1
ATOM 1592 O O . GLN A 1 214 ? 17.527 -9.679 -10.739 1.00 96.19 214 GLN A O 1
ATOM 1597 N N . ARG A 1 215 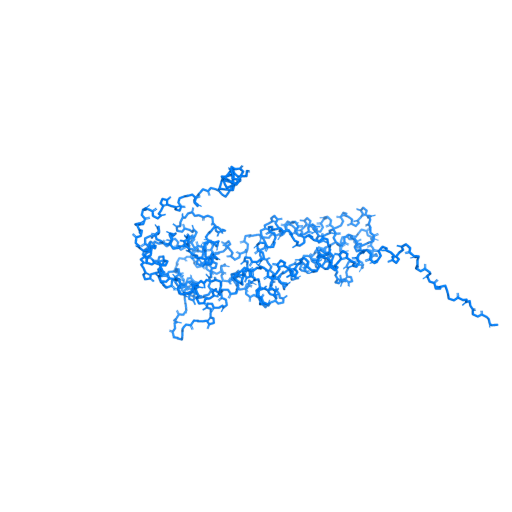? 16.845 -8.454 -12.495 1.00 94.88 215 ARG A N 1
ATOM 1598 C CA . ARG A 1 215 ? 16.052 -7.507 -11.700 1.00 94.88 215 ARG A CA 1
ATOM 1599 C C . ARG A 1 215 ? 14.924 -8.204 -10.934 1.00 94.88 215 ARG A C 1
ATOM 1601 O O . ARG A 1 215 ? 14.776 -7.953 -9.745 1.00 94.88 215 ARG A O 1
ATOM 1608 N N . ILE A 1 216 ? 14.189 -9.098 -11.593 1.00 96.00 216 ILE A N 1
ATOM 1609 C CA . ILE A 1 216 ? 13.130 -9.919 -10.987 1.00 96.00 216 ILE A CA 1
ATOM 1610 C C . ILE A 1 216 ? 13.692 -10.792 -9.858 1.00 96.00 216 ILE A C 1
ATOM 1612 O O . ILE A 1 216 ? 13.135 -10.822 -8.770 1.00 96.00 216 ILE A O 1
ATOM 1616 N N . ALA A 1 217 ? 14.833 -11.451 -10.074 1.00 94.12 217 ALA A N 1
ATOM 1617 C CA . ALA A 1 217 ? 15.444 -12.324 -9.072 1.00 94.12 217 ALA A CA 1
ATOM 1618 C C . ALA A 1 217 ? 15.961 -11.577 -7.828 1.00 94.12 217 ALA A C 1
ATOM 1620 O O . ALA A 1 217 ? 16.048 -12.171 -6.759 1.00 94.12 217 ALA A O 1
ATOM 1621 N N . HIS A 1 218 ? 16.314 -10.294 -7.960 1.00 91.25 218 HIS A N 1
ATOM 1622 C CA . HIS A 1 218 ? 16.746 -9.447 -6.839 1.00 91.25 218 HIS A CA 1
ATOM 1623 C C . HIS A 1 218 ? 15.586 -8.685 -6.181 1.00 91.25 218 HIS A C 1
ATOM 1625 O O . HIS A 1 218 ? 15.824 -7.894 -5.267 1.00 91.25 218 HIS A O 1
ATOM 1631 N N . PHE A 1 219 ? 14.348 -8.863 -6.651 1.00 88.88 219 PHE A N 1
ATOM 1632 C CA . PHE A 1 219 ? 13.196 -8.223 -6.037 1.00 88.88 219 PHE A CA 1
ATOM 1633 C C . PHE A 1 219 ? 12.896 -8.866 -4.679 1.00 88.88 219 PHE A C 1
ATOM 1635 O O . PHE A 1 219 ? 12.472 -10.017 -4.601 1.00 88.88 219 PHE A O 1
ATOM 1642 N N . ASP A 1 220 ? 13.105 -8.103 -3.607 1.00 82.50 220 ASP A N 1
ATOM 1643 C CA . ASP A 1 220 ? 12.734 -8.503 -2.253 1.00 82.50 220 ASP A CA 1
ATOM 1644 C C . ASP A 1 220 ? 11.371 -7.908 -1.875 1.00 82.50 220 ASP A C 1
ATOM 1646 O O . ASP A 1 220 ? 11.273 -6.805 -1.333 1.00 82.50 220 ASP A O 1
ATOM 1650 N N . GLY A 1 221 ? 10.304 -8.654 -2.168 1.00 73.19 221 GLY A N 1
ATOM 1651 C CA . GLY A 1 221 ? 8.943 -8.287 -1.767 1.00 73.19 221 GLY A CA 1
ATOM 1652 C C . GLY A 1 221 ? 8.710 -8.338 -0.251 1.00 73.19 221 GLY A C 1
ATOM 1653 O O . GLY A 1 221 ? 7.745 -7.754 0.238 1.00 73.19 221 GLY A O 1
ATOM 1654 N N . ALA A 1 222 ? 9.589 -8.994 0.517 1.00 70.06 222 ALA A N 1
ATOM 1655 C CA . ALA A 1 222 ? 9.454 -9.106 1.968 1.00 70.06 222 ALA A CA 1
ATOM 1656 C C . ALA A 1 222 ? 9.947 -7.857 2.721 1.00 70.06 222 ALA A C 1
ATOM 1658 O O . ALA A 1 222 ? 9.705 -7.741 3.923 1.00 70.06 222 ALA A O 1
ATOM 1659 N N . ALA A 1 223 ? 10.600 -6.918 2.028 1.00 76.50 223 ALA A N 1
ATOM 1660 C CA . ALA A 1 223 ? 11.091 -5.657 2.587 1.00 76.50 223 ALA A CA 1
ATOM 1661 C C . ALA A 1 223 ? 10.049 -4.515 2.600 1.00 76.50 223 ALA A C 1
ATOM 1663 O O . ALA A 1 223 ? 10.377 -3.395 3.016 1.00 76.50 223 ALA A O 1
ATOM 1664 N N . GLY A 1 224 ? 8.827 -4.773 2.118 1.00 88.31 224 GLY A N 1
ATOM 1665 C CA . GLY A 1 224 ? 7.738 -3.796 2.044 1.00 88.31 224 GLY A CA 1
ATOM 1666 C C . GLY A 1 224 ? 7.134 -3.444 3.407 1.00 88.31 224 GLY A C 1
ATOM 1667 O O . GLY A 1 224 ? 7.129 -4.251 4.342 1.00 88.31 224 GLY A O 1
ATOM 1668 N N . THR A 1 225 ? 6.575 -2.240 3.506 1.00 93.69 225 THR A N 1
ATOM 1669 C CA . THR A 1 225 ? 5.977 -1.691 4.731 1.00 93.69 225 THR A CA 1
ATOM 1670 C C . THR A 1 225 ? 4.807 -2.543 5.220 1.00 93.69 225 THR A C 1
ATOM 1672 O O . THR A 1 225 ? 4.658 -2.750 6.421 1.00 93.69 225 THR A O 1
ATOM 1675 N N . ILE A 1 226 ? 4.012 -3.104 4.304 1.00 93.19 226 ILE A N 1
ATOM 1676 C CA . ILE A 1 226 ? 2.874 -3.982 4.622 1.00 93.19 226 ILE A CA 1
ATOM 1677 C C . ILE A 1 226 ? 3.334 -5.257 5.344 1.00 93.19 226 ILE A C 1
ATOM 1679 O O . ILE A 1 226 ? 2.785 -5.615 6.387 1.00 93.19 226 ILE A O 1
ATOM 1683 N N . VAL A 1 227 ? 4.371 -5.920 4.822 1.00 93.50 227 VAL A N 1
ATOM 1684 C CA . VAL A 1 227 ? 4.917 -7.155 5.405 1.00 93.50 227 VAL A CA 1
ATOM 1685 C C . VAL A 1 227 ? 5.529 -6.872 6.774 1.00 93.50 227 VAL A C 1
ATOM 1687 O O . VAL A 1 227 ? 5.281 -7.613 7.726 1.00 93.50 227 VAL A O 1
ATOM 1690 N N . ALA A 1 228 ? 6.289 -5.781 6.897 1.00 95.94 228 ALA A N 1
ATOM 1691 C CA . ALA A 1 228 ? 6.884 -5.377 8.166 1.00 95.94 228 ALA A CA 1
ATOM 1692 C C . ALA A 1 228 ? 5.817 -5.015 9.217 1.00 95.94 228 ALA A C 1
ATOM 1694 O O . ALA A 1 228 ? 5.941 -5.411 10.374 1.00 95.94 228 ALA A O 1
ATOM 1695 N N . ALA A 1 229 ? 4.738 -4.331 8.817 1.00 97.38 229 ALA A N 1
ATOM 1696 C CA . ALA A 1 229 ? 3.620 -3.998 9.701 1.00 97.38 229 ALA A CA 1
ATOM 1697 C C . ALA A 1 229 ? 2.907 -5.253 10.214 1.00 97.38 229 ALA A C 1
ATOM 1699 O O . ALA A 1 229 ? 2.636 -5.358 11.409 1.00 97.38 229 ALA A O 1
ATOM 1700 N N . HIS A 1 230 ? 2.647 -6.223 9.332 1.00 96.38 230 HIS A N 1
ATOM 1701 C CA . HIS A 1 230 ? 2.029 -7.487 9.722 1.00 96.38 230 HIS A CA 1
ATOM 1702 C C . HIS A 1 230 ? 2.921 -8.280 10.684 1.00 96.38 230 HIS A C 1
ATOM 1704 O O . HIS A 1 230 ? 2.453 -8.699 11.738 1.00 96.38 230 HIS A O 1
ATOM 1710 N N . ARG A 1 231 ? 4.227 -8.396 10.395 1.00 96.69 231 ARG A N 1
ATOM 1711 C CA . ARG A 1 231 ? 5.194 -9.029 11.312 1.00 96.69 231 ARG A CA 1
ATOM 1712 C C . ARG A 1 231 ? 5.223 -8.354 12.680 1.00 96.69 231 ARG A C 1
ATOM 1714 O O . ARG A 1 231 ? 5.277 -9.053 13.686 1.00 96.69 231 ARG A O 1
ATOM 1721 N N . LEU A 1 232 ? 5.167 -7.022 12.726 1.00 98.12 232 LEU A N 1
ATOM 1722 C CA . LEU A 1 232 ? 5.103 -6.277 13.981 1.00 98.12 232 LEU A CA 1
ATOM 1723 C C . LEU A 1 232 ? 3.801 -6.558 14.744 1.00 98.12 232 LEU A C 1
ATOM 1725 O O . LEU A 1 232 ? 3.853 -6.806 15.946 1.00 98.12 232 LEU A O 1
ATOM 1729 N N . ALA A 1 233 ? 2.651 -6.574 14.066 1.00 98.06 233 ALA A N 1
ATOM 1730 C CA . ALA A 1 233 ? 1.372 -6.915 14.686 1.00 98.06 233 ALA A CA 1
ATOM 1731 C C . ALA A 1 233 ? 1.379 -8.339 15.270 1.00 98.06 233 ALA A C 1
ATOM 1733 O O . ALA A 1 233 ? 1.003 -8.522 16.426 1.00 98.06 233 ALA A O 1
ATOM 1734 N N . THR A 1 234 ? 1.894 -9.316 14.517 1.00 97.50 234 THR A N 1
ATOM 1735 C CA . THR A 1 234 ? 2.049 -10.702 14.980 1.00 97.50 234 THR A CA 1
ATOM 1736 C C . THR A 1 234 ? 3.046 -10.827 16.129 1.00 97.50 234 THR A C 1
ATOM 1738 O O . THR A 1 234 ? 2.808 -11.598 17.048 1.00 97.50 234 THR A O 1
ATOM 1741 N N . ALA A 1 235 ? 4.152 -10.077 16.114 1.00 97.69 235 ALA A N 1
ATOM 1742 C CA . ALA A 1 235 ? 5.132 -10.109 17.198 1.00 97.69 235 ALA A CA 1
ATOM 1743 C C . ALA A 1 235 ? 4.581 -9.515 18.503 1.00 97.69 235 ALA A C 1
ATOM 1745 O O . ALA A 1 235 ? 4.930 -9.983 19.582 1.00 97.69 235 ALA A O 1
ATOM 1746 N N . ILE A 1 236 ? 3.745 -8.475 18.405 1.00 97.56 236 ILE A N 1
ATOM 1747 C CA . ILE A 1 236 ? 3.090 -7.854 19.562 1.00 97.56 236 ILE A CA 1
ATOM 1748 C C . ILE A 1 236 ? 2.012 -8.772 20.144 1.00 97.56 236 ILE A C 1
ATOM 1750 O O . ILE A 1 236 ? 1.848 -8.770 21.364 1.00 97.56 236 ILE A O 1
ATOM 1754 N N . ASP A 1 237 ? 1.286 -9.488 19.278 1.00 96.44 237 ASP A N 1
ATOM 1755 C CA . ASP A 1 237 ? 0.187 -10.403 19.612 1.00 96.44 237 ASP A CA 1
ATOM 1756 C C . ASP A 1 237 ? -0.742 -9.833 20.696 1.00 96.44 237 ASP A C 1
ATOM 1758 O O . ASP A 1 237 ? -0.865 -10.347 21.808 1.00 96.44 237 ASP A O 1
ATOM 1762 N N . ALA A 1 238 ? -1.313 -8.661 20.404 1.00 94.75 238 ALA A N 1
ATOM 1763 C CA . ALA A 1 238 ? -2.079 -7.906 21.383 1.00 94.75 238 ALA A CA 1
ATOM 1764 C C . ALA A 1 238 ? -3.369 -8.632 21.783 1.00 94.75 238 ALA A C 1
ATOM 1766 O O . ALA A 1 238 ? -4.176 -8.999 20.930 1.00 94.75 238 ALA A O 1
ATOM 1767 N N . ASP A 1 239 ? -3.599 -8.745 23.090 1.00 92.94 239 ASP A N 1
ATOM 1768 C CA . ASP A 1 239 ? -4.885 -9.164 23.637 1.00 92.94 239 ASP A CA 1
ATOM 1769 C C . ASP A 1 239 ? -5.985 -8.099 23.430 1.00 92.94 239 ASP A C 1
ATOM 1771 O O . ASP A 1 239 ? -5.738 -6.955 23.030 1.00 92.94 239 ASP A O 1
ATOM 1775 N N . VAL A 1 240 ? -7.228 -8.488 23.729 1.00 90.06 240 VAL A N 1
ATOM 1776 C CA . VAL A 1 240 ? -8.429 -7.648 23.569 1.00 90.06 240 VAL A CA 1
ATOM 1777 C C . VAL A 1 240 ? -8.377 -6.382 24.434 1.00 90.06 240 VAL A C 1
ATOM 1779 O O . VAL A 1 240 ? -8.954 -5.367 24.054 1.00 90.06 240 VAL A O 1
ATOM 1782 N N . GLU A 1 241 ? -7.671 -6.400 25.567 1.00 93.94 241 GLU A N 1
ATOM 1783 C CA . GLU A 1 241 ? -7.563 -5.235 26.454 1.00 93.94 241 GLU A CA 1
ATOM 1784 C C . GLU A 1 241 ? -6.587 -4.189 25.897 1.00 93.94 241 GLU A C 1
ATOM 1786 O O . GLU A 1 241 ? -6.815 -2.982 26.013 1.00 93.94 241 GLU A O 1
ATOM 1791 N N . ARG A 1 242 ? -5.499 -4.634 25.260 1.00 96.06 242 ARG A N 1
ATOM 1792 C CA . ARG A 1 242 ? -4.443 -3.766 24.720 1.00 96.06 242 ARG A CA 1
ATOM 1793 C C . ARG A 1 242 ? -4.709 -3.289 23.296 1.00 96.06 242 ARG A C 1
ATOM 1795 O O . ARG A 1 242 ? -4.262 -2.198 22.931 1.00 96.06 242 ARG A O 1
ATOM 1802 N N . LEU A 1 243 ? -5.410 -4.084 22.491 1.00 97.50 243 LEU A N 1
ATOM 1803 C CA . LEU A 1 243 ? -5.677 -3.795 21.081 1.00 97.50 243 LEU A CA 1
ATOM 1804 C C . LEU A 1 243 ? -6.330 -2.418 20.822 1.00 97.50 243 LEU A C 1
ATOM 1806 O O . LEU A 1 243 ? -5.835 -1.714 19.938 1.00 97.50 243 LEU A O 1
ATOM 1810 N N . PRO A 1 244 ? -7.360 -1.966 21.572 1.00 97.50 244 PRO A N 1
ATOM 1811 C CA . PRO A 1 244 ? -7.981 -0.665 21.322 1.00 97.50 244 PRO A CA 1
ATOM 1812 C C . PRO A 1 244 ? -6.985 0.495 21.425 1.00 97.50 244 PRO A C 1
ATOM 1814 O O . PRO A 1 244 ? -6.968 1.393 20.582 1.00 97.50 244 PRO A O 1
ATOM 1817 N N . GLY A 1 245 ? -6.109 0.449 22.436 1.00 95.94 245 GLY A N 1
ATOM 1818 C CA . GLY A 1 245 ? -5.061 1.447 22.629 1.00 95.94 245 GLY A CA 1
ATOM 1819 C C . GLY A 1 245 ? -4.080 1.477 21.459 1.00 95.94 245 GLY A C 1
ATOM 1820 O O . GLY A 1 245 ? -3.778 2.550 20.944 1.00 95.94 245 GLY A O 1
ATOM 1821 N N . LEU A 1 246 ? -3.646 0.307 20.980 1.00 96.94 246 LEU A N 1
ATOM 1822 C CA . LEU A 1 246 ? -2.721 0.192 19.848 1.00 96.94 246 LEU A CA 1
ATOM 1823 C C . LEU A 1 246 ? -3.313 0.714 18.536 1.00 96.94 246 LEU A C 1
ATOM 1825 O O . LEU A 1 246 ? -2.615 1.406 17.795 1.00 96.94 246 LEU A O 1
ATOM 1829 N N . LEU A 1 247 ? -4.589 0.426 18.260 1.00 97.69 247 LEU A N 1
ATOM 1830 C CA . LEU A 1 247 ? -5.287 0.943 17.080 1.00 97.69 247 LEU A CA 1
ATOM 1831 C C . LEU A 1 247 ? -5.308 2.476 17.085 1.00 97.69 247 LEU A C 1
ATOM 1833 O O . LEU A 1 247 ? -4.958 3.115 16.092 1.00 97.69 247 LEU A O 1
ATOM 1837 N N . ILE A 1 248 ? -5.668 3.071 18.223 1.00 96.12 248 ILE A N 1
ATOM 1838 C CA . ILE A 1 248 ? -5.759 4.526 18.351 1.00 96.12 248 ILE A CA 1
ATOM 1839 C C . ILE A 1 248 ? -4.371 5.170 18.327 1.00 96.12 248 ILE A C 1
ATOM 1841 O O . ILE A 1 248 ? -4.190 6.202 17.679 1.00 96.12 248 ILE A O 1
ATOM 1845 N N . GLU A 1 249 ? -3.380 4.573 18.990 1.00 95.69 249 GLU A N 1
ATOM 1846 C CA . GLU A 1 249 ? -1.995 5.047 18.952 1.00 95.69 249 GLU A CA 1
ATOM 1847 C C . GLU A 1 249 ? -1.428 5.004 17.525 1.00 95.69 249 GLU A C 1
ATOM 1849 O O . GLU A 1 249 ? -0.812 5.981 17.104 1.00 95.69 249 GLU A O 1
ATOM 1854 N N . ALA A 1 250 ? -1.692 3.946 16.746 1.00 96.75 250 ALA A N 1
ATOM 1855 C CA . ALA A 1 250 ? -1.255 3.844 15.352 1.00 96.75 250 ALA A CA 1
ATOM 1856 C C . ALA A 1 250 ? -1.839 4.964 14.473 1.00 96.75 250 ALA A C 1
ATOM 1858 O O . ALA A 1 250 ? -1.100 5.599 13.715 1.00 96.75 250 ALA A O 1
ATOM 1859 N N . LEU A 1 251 ? -3.136 5.264 14.609 1.00 96.19 251 LEU A N 1
ATOM 1860 C CA . LEU A 1 251 ? -3.775 6.371 13.884 1.00 96.19 251 LEU A CA 1
ATOM 1861 C C . LEU A 1 251 ? -3.271 7.736 14.353 1.00 96.19 251 LEU A C 1
ATOM 1863 O O . LEU A 1 251 ? -2.952 8.592 13.533 1.00 96.19 251 LEU A O 1
ATOM 1867 N N . THR A 1 252 ? -3.114 7.921 15.664 1.00 94.00 252 THR A N 1
ATOM 1868 C CA . THR A 1 252 ? -2.538 9.143 16.252 1.00 94.00 252 THR A CA 1
ATOM 1869 C C . THR A 1 252 ? -1.145 9.419 15.687 1.00 94.00 252 THR A C 1
ATOM 1871 O O . THR A 1 252 ? -0.752 10.563 15.444 1.00 94.00 252 THR A O 1
ATOM 1874 N N . GLU A 1 253 ? -0.387 8.357 15.445 1.00 93.06 253 GLU A N 1
ATOM 1875 C CA . GLU A 1 253 ? 0.942 8.385 14.860 1.00 93.06 253 GLU A CA 1
ATOM 1876 C C . GLU A 1 253 ? 0.971 8.476 13.327 1.00 93.06 253 GLU A C 1
ATOM 1878 O O . GLU A 1 253 ? 2.066 8.516 12.761 1.00 93.06 253 GLU A O 1
ATOM 1883 N N . GLY A 1 254 ? -0.196 8.560 12.677 1.00 94.94 254 GLY A N 1
ATOM 1884 C CA . GLY A 1 254 ? -0.356 8.654 11.227 1.00 94.94 254 GLY A CA 1
ATOM 1885 C C . GLY A 1 254 ? 0.150 7.425 10.496 1.00 94.94 254 GLY A C 1
ATOM 1886 O O . GLY A 1 254 ? 0.933 7.561 9.559 1.00 94.94 254 GLY A O 1
ATOM 1887 N N . ARG A 1 255 ? -0.182 6.234 11.007 1.00 95.94 255 ARG A N 1
ATOM 1888 C CA . ARG A 1 255 ? 0.293 4.941 10.499 1.00 95.94 255 ARG A CA 1
ATOM 1889 C C . ARG A 1 255 ? -0.878 4.012 10.229 1.00 95.94 255 ARG A C 1
ATOM 1891 O O . ARG A 1 255 ? -1.066 3.002 10.909 1.00 95.94 255 ARG A O 1
ATOM 1898 N N . LEU A 1 256 ? -1.645 4.346 9.201 1.00 97.12 256 LEU A N 1
ATOM 1899 C CA . LEU A 1 256 ? -2.808 3.596 8.747 1.00 97.12 256 LEU A CA 1
ATOM 1900 C C . LEU A 1 256 ? -2.447 2.156 8.362 1.00 97.12 256 LEU A C 1
ATOM 1902 O O . LEU A 1 256 ? -3.191 1.234 8.683 1.00 97.12 256 LEU A O 1
ATOM 1906 N N . THR A 1 257 ? -1.278 1.929 7.753 1.00 97.31 257 THR A N 1
ATOM 1907 C CA . THR A 1 257 ? -0.796 0.567 7.461 1.00 97.31 257 THR A CA 1
ATOM 1908 C C . THR A 1 257 ? -0.598 -0.252 8.738 1.00 97.31 257 THR A C 1
ATOM 1910 O O . THR A 1 257 ? -0.947 -1.426 8.768 1.00 97.31 257 THR A O 1
ATOM 1913 N N . LEU A 1 258 ? -0.088 0.342 9.821 1.00 97.88 258 LEU A N 1
ATOM 1914 C CA . LEU A 1 258 ? 0.063 -0.367 11.095 1.00 97.88 258 LEU A CA 1
ATOM 1915 C C . LEU A 1 258 ? -1.295 -0.614 11.771 1.00 97.88 258 LEU A C 1
ATOM 1917 O O . LEU A 1 258 ? -1.528 -1.702 12.292 1.00 97.88 258 LEU A O 1
ATOM 1921 N N . PHE A 1 259 ? -2.214 0.353 11.698 1.00 98.44 259 PHE A N 1
ATOM 1922 C CA . PHE A 1 259 ? -3.607 0.171 12.119 1.00 98.44 259 PHE A CA 1
ATOM 1923 C C . PHE A 1 259 ? -4.268 -1.015 11.391 1.00 98.44 259 PHE A C 1
ATOM 1925 O O . PHE A 1 259 ? -4.832 -1.899 12.035 1.00 98.44 259 PHE A O 1
ATOM 1932 N N . ALA A 1 260 ? -4.135 -1.082 10.062 1.00 98.25 260 ALA A N 1
ATOM 1933 C CA . ALA A 1 260 ? -4.657 -2.184 9.258 1.00 98.25 260 ALA A CA 1
ATOM 1934 C C . ALA A 1 260 ? -3.997 -3.525 9.617 1.00 98.25 260 ALA A C 1
ATOM 1936 O O . ALA A 1 260 ? -4.678 -4.544 9.643 1.00 98.25 260 ALA A O 1
ATOM 1937 N N . ALA A 1 261 ? -2.704 -3.537 9.956 1.00 98.38 261 ALA A N 1
ATOM 1938 C CA . ALA A 1 261 ? -2.008 -4.753 10.374 1.00 98.38 261 ALA A CA 1
ATOM 1939 C C . ALA A 1 261 ? -2.520 -5.300 11.714 1.00 98.38 261 ALA A C 1
ATOM 1941 O O . ALA A 1 261 ? -2.721 -6.509 11.838 1.00 98.38 261 ALA A O 1
ATOM 1942 N N . PHE A 1 262 ? -2.784 -4.428 12.693 1.00 98.50 262 PHE A N 1
ATOM 1943 C CA . PHE A 1 262 ? -3.420 -4.833 13.950 1.00 98.50 262 PHE A CA 1
ATOM 1944 C C . PHE A 1 262 ? -4.824 -5.391 13.719 1.00 98.50 262 PHE A C 1
ATOM 1946 O O . PHE A 1 262 ? -5.167 -6.430 14.280 1.00 98.50 262 PHE A O 1
ATOM 1953 N N . LEU A 1 263 ? -5.610 -4.740 12.857 1.00 97.56 263 LEU A N 1
ATOM 1954 C CA . LEU A 1 263 ? -6.945 -5.204 12.490 1.00 97.56 263 LEU A CA 1
ATOM 1955 C C . LEU A 1 263 ? -6.898 -6.573 11.788 1.00 97.56 263 LEU A C 1
ATOM 1957 O O . LEU A 1 263 ? -7.663 -7.466 12.143 1.00 97.56 263 LEU A O 1
ATOM 1961 N N . ALA A 1 264 ? -5.980 -6.752 10.834 1.00 97.31 264 ALA A N 1
ATOM 1962 C CA . ALA A 1 264 ? -5.784 -8.003 10.104 1.00 97.31 264 ALA A CA 1
ATOM 1963 C C . ALA A 1 264 ? -5.445 -9.166 11.043 1.00 97.31 264 ALA A C 1
ATOM 1965 O O . ALA A 1 264 ? -6.098 -10.208 10.990 1.00 97.31 264 ALA A O 1
ATOM 1966 N N . HIS A 1 265 ? -4.458 -8.965 11.927 1.00 97.75 265 HIS A N 1
ATOM 1967 C CA . HIS A 1 265 ? -4.020 -9.975 12.895 1.00 97.75 265 HIS A CA 1
ATOM 1968 C C . HIS A 1 265 ? -5.141 -10.345 13.869 1.00 97.75 265 HIS A C 1
ATOM 1970 O O . HIS A 1 265 ? -5.442 -11.523 14.035 1.00 97.75 265 HIS A O 1
ATOM 1976 N N . ALA A 1 266 ? -5.816 -9.349 14.448 1.00 96.81 266 ALA A N 1
ATOM 1977 C CA . ALA A 1 266 ? -6.868 -9.580 15.435 1.00 96.81 266 ALA A CA 1
ATOM 1978 C C . ALA A 1 266 ? -8.111 -10.279 14.853 1.00 96.81 266 ALA A C 1
ATOM 1980 O O . ALA A 1 266 ? -8.758 -11.063 15.543 1.00 96.81 266 ALA A O 1
ATOM 1981 N N . LEU A 1 267 ? -8.451 -10.006 13.588 1.00 94.62 267 LEU A N 1
ATOM 1982 C CA . LEU A 1 267 ? -9.591 -10.624 12.902 1.00 94.62 267 LEU A CA 1
ATOM 1983 C C . LEU A 1 267 ? -9.250 -11.941 12.195 1.00 94.62 267 LEU A C 1
ATOM 1985 O O . LEU A 1 267 ? -10.162 -12.640 11.753 1.00 94.62 267 LEU A O 1
ATOM 1989 N N . GLY A 1 268 ? -7.966 -12.266 12.032 1.00 94.31 268 GLY A N 1
ATOM 1990 C CA . GLY A 1 268 ? -7.530 -13.401 11.219 1.00 94.31 268 GLY A CA 1
ATOM 1991 C C . GLY A 1 268 ? -7.906 -13.251 9.740 1.00 94.31 268 GLY A C 1
ATOM 1992 O O . GLY A 1 268 ? -8.340 -14.219 9.116 1.00 94.31 268 GLY A O 1
ATOM 1993 N N . ILE A 1 269 ? -7.783 -12.038 9.189 1.00 94.25 269 ILE A N 1
ATOM 1994 C CA . ILE A 1 269 ? -8.056 -11.743 7.774 1.00 94.25 269 ILE A CA 1
ATOM 1995 C C . ILE A 1 269 ? -6.786 -1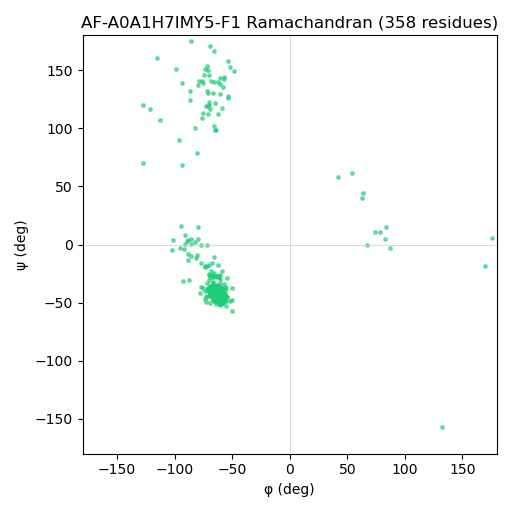1.312 7.042 1.00 94.25 269 ILE A C 1
ATOM 1997 O O . ILE A 1 269 ? -5.814 -10.859 7.642 1.00 94.25 269 ILE A O 1
ATOM 2001 N N . GLU A 1 270 ? -6.822 -11.408 5.715 1.00 92.25 270 GLU A N 1
ATOM 2002 C CA . GLU A 1 270 ? -5.743 -10.928 4.853 1.00 92.25 270 GLU A CA 1
ATOM 2003 C C . GLU A 1 270 ? -5.506 -9.420 5.014 1.00 92.25 270 GLU A C 1
ATOM 2005 O O . GLU A 1 270 ? -6.445 -8.624 5.120 1.00 92.25 270 GLU A O 1
ATOM 2010 N N . MET A 1 271 ? -4.238 -9.018 4.941 1.00 92.06 271 MET A N 1
ATOM 2011 C CA . MET A 1 271 ? -3.813 -7.628 5.121 1.00 92.06 271 MET A CA 1
ATOM 2012 C C . MET A 1 271 ? -4.441 -6.667 4.097 1.00 92.06 271 MET A C 1
ATOM 2014 O O . MET A 1 271 ? -4.838 -5.554 4.446 1.00 92.06 271 MET A O 1
ATOM 2018 N N . ASP A 1 272 ? -4.608 -7.114 2.849 1.00 90.00 272 ASP A N 1
ATOM 2019 C CA . ASP A 1 272 ? -5.313 -6.353 1.811 1.00 90.00 272 ASP A CA 1
ATOM 2020 C C . ASP A 1 272 ? -6.774 -6.072 2.184 1.00 90.00 272 ASP A C 1
ATOM 2022 O O . ASP A 1 272 ? -7.286 -4.991 1.899 1.00 90.00 272 ASP A O 1
ATOM 2026 N N . GLU A 1 273 ? -7.445 -7.016 2.852 1.00 91.56 273 GLU A N 1
ATOM 2027 C CA . GLU A 1 273 ? -8.836 -6.839 3.267 1.00 91.56 273 GLU A CA 1
ATOM 2028 C C . GLU A 1 273 ? -8.937 -5.838 4.419 1.00 91.56 273 GLU A C 1
ATOM 2030 O O . GLU A 1 273 ? -9.775 -4.943 4.375 1.00 91.56 273 GLU A O 1
ATOM 2035 N N . ALA A 1 274 ? -8.059 -5.934 5.420 1.00 95.56 274 ALA A N 1
ATOM 2036 C CA . ALA A 1 274 ? -8.031 -4.974 6.523 1.00 95.56 274 ALA A CA 1
ATOM 2037 C C . ALA A 1 274 ? -7.716 -3.547 6.042 1.00 95.56 274 ALA A C 1
ATOM 2039 O O . ALA A 1 274 ? -8.336 -2.583 6.494 1.00 95.56 274 ALA A O 1
ATOM 2040 N N . ARG A 1 275 ? -6.795 -3.412 5.0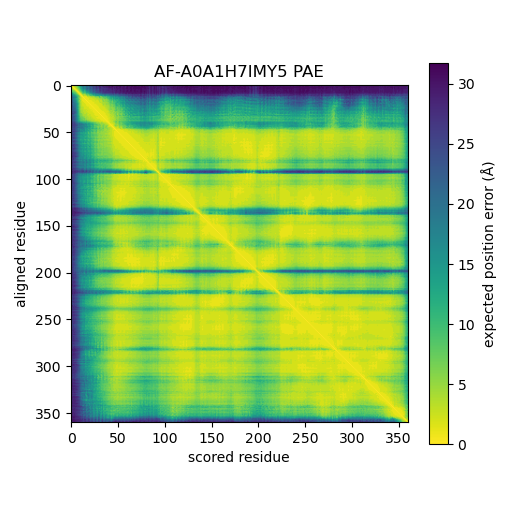79 1.00 94.88 275 ARG A N 1
ATOM 2041 C CA . ARG A 1 275 ? -6.494 -2.138 4.413 1.00 94.88 275 ARG A CA 1
ATOM 2042 C C . ARG A 1 275 ? -7.708 -1.605 3.650 1.00 94.88 275 ARG A C 1
ATOM 2044 O O . ARG A 1 275 ? -8.006 -0.419 3.761 1.00 94.88 275 ARG A O 1
ATOM 2051 N N . ALA A 1 276 ? -8.437 -2.465 2.937 1.00 92.31 276 ALA A N 1
ATOM 2052 C CA . ALA A 1 276 ? -9.666 -2.076 2.247 1.00 92.31 276 ALA A CA 1
ATOM 2053 C C . ALA A 1 276 ? -10.747 -1.578 3.222 1.00 92.31 276 ALA A C 1
ATOM 2055 O O . ALA A 1 276 ? -11.334 -0.532 2.968 1.00 92.31 276 ALA A O 1
ATOM 2056 N N . LEU A 1 277 ? -10.949 -2.253 4.364 1.00 94.06 277 LEU A N 1
ATOM 2057 C CA . LEU A 1 277 ? -11.877 -1.798 5.413 1.00 94.06 277 LEU A CA 1
ATOM 2058 C C . LEU A 1 277 ? -11.515 -0.395 5.925 1.00 94.06 277 LEU A C 1
ATOM 2060 O O . LEU A 1 277 ? -12.384 0.458 6.092 1.00 94.06 277 LEU A O 1
ATOM 2064 N N . ALA A 1 278 ? -10.225 -0.137 6.155 1.00 94.88 278 ALA A N 1
ATOM 2065 C CA . ALA A 1 278 ? -9.747 1.154 6.647 1.00 94.88 278 ALA A CA 1
ATOM 2066 C C . ALA A 1 278 ? -9.914 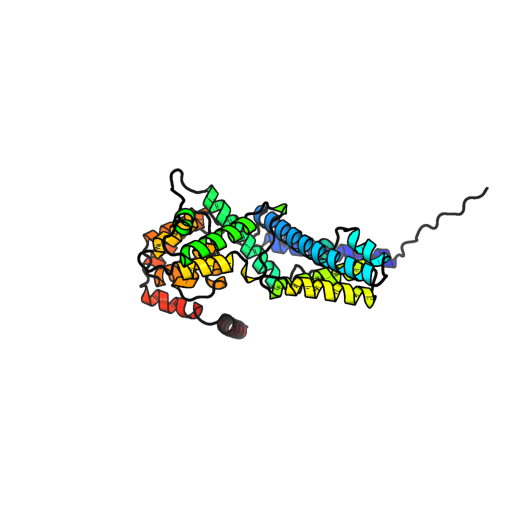2.298 5.625 1.00 94.88 278 ALA A C 1
ATOM 2068 O O . ALA A 1 278 ? -10.076 3.455 6.016 1.00 94.88 278 ALA A O 1
ATOM 2069 N N . LEU A 1 279 ? -9.898 1.984 4.327 1.00 92.94 279 LEU A N 1
ATOM 2070 C CA . LEU A 1 279 ? -10.026 2.943 3.223 1.00 92.94 279 LEU A CA 1
ATOM 2071 C C . LEU A 1 279 ? -11.459 3.087 2.688 1.00 92.94 279 LEU A C 1
ATOM 2073 O O . LEU A 1 279 ? -11.689 3.881 1.776 1.00 92.94 279 LEU A O 1
ATOM 2077 N N . GLU A 1 280 ? -12.415 2.316 3.196 1.00 89.62 280 GLU A N 1
ATOM 2078 C CA . GLU A 1 280 ? -13.812 2.386 2.766 1.00 89.62 280 GLU A CA 1
ATOM 2079 C C . GLU A 1 280 ? -14.447 3.706 3.251 1.00 89.62 280 GLU A C 1
ATOM 2081 O O . GLU A 1 280 ? -14.468 3.926 4.468 1.00 89.62 280 GLU A O 1
ATOM 2086 N N . PRO A 1 281 ? -14.943 4.584 2.350 1.00 83.44 281 PRO A N 1
ATOM 2087 C CA . PRO A 1 281 ? -15.474 5.898 2.731 1.00 83.44 281 PRO A CA 1
ATOM 2088 C C . PRO A 1 281 ? -16.650 5.811 3.714 1.00 83.44 281 PRO A C 1
ATOM 2090 O O . PRO A 1 281 ? -16.639 6.463 4.757 1.00 83.44 281 PRO A O 1
ATOM 2093 N N . ASP A 1 282 ? -17.612 4.930 3.439 1.00 80.50 282 ASP A N 1
ATOM 2094 C CA . ASP A 1 282 ? -18.802 4.757 4.285 1.00 80.50 282 ASP A CA 1
ATOM 2095 C C . ASP A 1 282 ? -18.450 4.127 5.645 1.00 80.50 282 ASP A C 1
ATOM 2097 O O . ASP A 1 282 ? -19.100 4.357 6.664 1.00 80.50 282 ASP A O 1
ATOM 2101 N N . GLY A 1 283 ? -17.376 3.331 5.690 1.00 82.06 283 GLY A N 1
ATOM 2102 C CA . GLY A 1 283 ? -16.844 2.739 6.916 1.00 82.06 283 GLY A CA 1
ATOM 2103 C C . GLY A 1 283 ? -17.738 1.689 7.585 1.00 82.06 283 GLY A C 1
ATOM 2104 O O . GLY A 1 283 ? -17.315 1.121 8.589 1.00 82.06 283 GLY A O 1
ATOM 2105 N N . GLU A 1 284 ? -18.920 1.372 7.050 1.00 85.69 284 GLU A N 1
ATOM 2106 C CA . GLU A 1 284 ? -19.877 0.436 7.661 1.00 85.69 284 GLU A CA 1
ATOM 2107 C C . GLU A 1 284 ? -19.223 -0.901 8.026 1.00 85.69 284 GLU A C 1
ATOM 2109 O O . GLU A 1 284 ? -19.322 -1.385 9.158 1.00 85.69 284 GLU A O 1
ATOM 2114 N N . ARG A 1 285 ? -18.472 -1.479 7.082 1.00 90.44 285 ARG A N 1
ATOM 2115 C CA . ARG A 1 285 ? -17.782 -2.757 7.285 1.00 90.44 285 ARG A CA 1
ATOM 2116 C C . ARG A 1 285 ? -16.670 -2.656 8.326 1.00 90.44 285 ARG A C 1
ATOM 2118 O O . ARG A 1 285 ? -16.448 -3.620 9.058 1.00 90.44 285 ARG A O 1
ATOM 2125 N N . LEU A 1 286 ? -16.002 -1.507 8.431 1.00 95.00 286 LEU A N 1
ATOM 2126 C CA . LEU A 1 286 ? -15.001 -1.251 9.466 1.00 95.00 286 LEU A CA 1
ATOM 2127 C C . LEU A 1 286 ? -15.647 -1.196 10.855 1.00 95.00 286 LEU A C 1
ATOM 2129 O O . LEU A 1 286 ? -15.125 -1.809 11.783 1.00 95.00 286 LEU A O 1
ATOM 2133 N N . TRP A 1 287 ? -16.788 -0.519 11.005 1.00 94.62 287 TRP A N 1
ATOM 2134 C CA . TRP A 1 287 ? -17.474 -0.407 12.297 1.00 94.62 287 TRP A CA 1
ATOM 2135 C C . TRP A 1 287 ? -17.956 -1.764 12.803 1.00 94.62 287 TRP A C 1
ATOM 2137 O O . TRP A 1 287 ? -17.737 -2.094 13.969 1.00 94.62 287 TRP A O 1
ATOM 2147 N N . ILE A 1 288 ? -18.518 -2.594 11.921 1.00 93.56 288 ILE A N 1
ATOM 2148 C CA . ILE A 1 288 ? -18.891 -3.972 12.263 1.00 93.56 288 ILE A CA 1
ATOM 2149 C C . ILE A 1 288 ? -17.651 -4.820 12.583 1.00 93.56 288 ILE A C 1
ATOM 2151 O O . ILE A 1 288 ? -17.676 -5.599 13.533 1.00 93.56 288 ILE A O 1
ATOM 2155 N N . ALA A 1 289 ? -16.546 -4.649 11.855 1.00 95.44 289 ALA A N 1
ATOM 2156 C CA . ALA A 1 289 ? -15.306 -5.373 12.125 1.00 95.44 289 ALA A CA 1
ATOM 2157 C C . ALA A 1 289 ? -14.700 -5.022 13.496 1.00 95.44 289 ALA A C 1
ATOM 2159 O O . ALA A 1 289 ? -14.330 -5.915 14.256 1.00 95.44 289 ALA A O 1
ATOM 2160 N N . LEU A 1 290 ? -14.670 -3.738 13.862 1.00 96.50 290 LEU A N 1
ATOM 2161 C CA . LEU A 1 290 ? -14.267 -3.308 15.202 1.00 96.50 290 LEU A CA 1
ATOM 2162 C C . LEU A 1 290 ? -15.239 -3.832 16.264 1.00 96.50 290 LEU A C 1
ATOM 2164 O O . LEU A 1 290 ? -14.810 -4.289 17.323 1.00 96.50 290 LEU A O 1
ATOM 2168 N N . ARG A 1 291 ? -16.545 -3.844 15.978 1.00 95.88 291 ARG A N 1
ATOM 2169 C CA . ARG A 1 291 ? -17.536 -4.388 16.908 1.00 95.88 291 ARG A CA 1
ATOM 2170 C C . ARG A 1 291 ? -17.356 -5.886 17.156 1.00 95.88 291 ARG A C 1
ATOM 2172 O O . ARG A 1 291 ? -17.494 -6.323 18.296 1.00 95.88 291 ARG A O 1
ATOM 2179 N N . ALA A 1 292 ? -17.002 -6.656 16.128 1.00 95.62 292 ALA A N 1
ATOM 2180 C CA . ALA A 1 292 ? -16.700 -8.083 16.244 1.00 95.62 292 ALA A CA 1
ATOM 2181 C C . ALA A 1 292 ? -15.496 -8.368 17.160 1.00 95.62 292 ALA A C 1
ATOM 2183 O O . ALA A 1 292 ? -15.453 -9.408 17.810 1.00 95.62 292 ALA A O 1
ATOM 2184 N N . LEU A 1 293 ? -14.559 -7.420 17.267 1.00 96.25 293 LEU A N 1
ATOM 2185 C CA . LEU A 1 293 ? -13.439 -7.461 18.215 1.00 96.25 293 LEU A CA 1
ATOM 2186 C C . LEU A 1 293 ? -13.828 -7.043 19.643 1.00 96.25 293 LEU A C 1
ATOM 2188 O O . LEU A 1 293 ? -12.964 -6.919 20.507 1.00 96.25 293 LEU A O 1
ATOM 2192 N N . GLY A 1 294 ? -15.114 -6.793 19.901 1.00 95.12 294 GLY A N 1
ATOM 2193 C CA . GLY A 1 294 ? -15.608 -6.361 21.205 1.00 95.12 294 GLY A CA 1
ATOM 2194 C C . GLY A 1 294 ? -15.378 -4.880 21.504 1.00 95.12 294 GLY A C 1
ATOM 2195 O O . GLY A 1 294 ? -15.616 -4.463 22.635 1.00 95.12 294 GLY A O 1
ATOM 2196 N N . MET A 1 295 ? -14.966 -4.076 20.515 1.00 96.62 295 MET A N 1
ATOM 2197 C CA . MET A 1 295 ? -14.726 -2.645 20.708 1.00 96.62 295 MET A CA 1
ATOM 2198 C C . MET A 1 295 ? -16.013 -1.932 21.123 1.00 96.62 295 MET A C 1
ATOM 2200 O O . MET A 1 295 ? -17.106 -2.232 20.622 1.00 96.62 295 MET A O 1
ATOM 2204 N N . ASP A 1 296 ? -15.873 -0.999 22.061 1.00 95.56 296 ASP A N 1
ATOM 2205 C CA . ASP A 1 296 ? -16.971 -0.172 22.532 1.00 95.56 296 ASP A CA 1
ATOM 2206 C C . ASP A 1 296 ? -17.168 1.068 21.649 1.00 95.56 296 ASP A C 1
ATOM 2208 O O . ASP A 1 296 ? -16.408 1.363 20.721 1.00 95.56 296 ASP A O 1
ATOM 2212 N N . ARG A 1 297 ? -18.225 1.817 21.957 1.00 96.00 297 ARG A N 1
ATOM 2213 C CA . ARG A 1 297 ? -18.574 3.038 21.236 1.00 96.00 297 ARG A CA 1
ATOM 2214 C C . ARG A 1 297 ? -17.473 4.104 21.296 1.00 96.00 297 ARG A C 1
ATOM 2216 O O . ARG A 1 297 ? -17.336 4.856 20.335 1.00 96.00 297 ARG A O 1
ATOM 2223 N N . ASP A 1 298 ? -16.722 4.204 22.395 1.00 96.31 298 ASP A N 1
ATOM 2224 C CA . ASP A 1 298 ? -15.661 5.211 22.535 1.00 96.31 298 ASP A CA 1
ATOM 2225 C C . ASP A 1 298 ? -14.524 4.932 21.551 1.00 96.31 298 ASP A C 1
ATOM 2227 O O . ASP A 1 298 ? -14.092 5.823 20.818 1.00 96.31 298 ASP A O 1
ATOM 2231 N N . VAL A 1 299 ? -14.105 3.670 21.451 1.00 96.62 299 VAL A N 1
ATOM 2232 C CA . VAL A 1 299 ? -13.081 3.249 20.491 1.00 96.62 299 VAL A CA 1
ATOM 2233 C C . VAL A 1 299 ? -13.551 3.489 19.057 1.00 96.62 299 VAL A C 1
ATOM 2235 O O . VAL A 1 299 ? -12.805 4.074 18.267 1.00 96.62 299 VAL A O 1
ATOM 2238 N N . LEU A 1 300 ? -14.790 3.103 18.726 1.00 96.56 300 LEU A N 1
ATOM 2239 C CA . LEU A 1 300 ? -15.381 3.369 17.409 1.00 96.56 300 LEU A CA 1
ATOM 2240 C C . LEU A 1 300 ? -15.390 4.874 17.096 1.00 96.56 300 LEU A C 1
ATOM 2242 O O . LEU A 1 300 ? -14.967 5.265 16.013 1.00 96.56 300 LEU A O 1
ATOM 2246 N N . ALA A 1 301 ? -15.799 5.721 18.047 1.00 95.62 301 ALA A N 1
ATOM 2247 C CA . ALA A 1 301 ? -15.816 7.179 17.899 1.00 95.62 301 ALA A CA 1
ATOM 2248 C C . ALA A 1 301 ? -14.427 7.767 17.665 1.00 95.62 301 ALA A C 1
ATOM 2250 O O . ALA A 1 301 ? -14.258 8.609 16.786 1.00 95.62 301 ALA A O 1
ATOM 2251 N N . ARG A 1 302 ? -13.415 7.306 18.402 1.00 95.38 302 ARG A N 1
ATOM 2252 C CA . ARG A 1 302 ? -12.042 7.807 18.265 1.00 95.38 302 ARG A CA 1
ATOM 2253 C C . ARG A 1 302 ? -11.411 7.400 16.937 1.00 95.38 302 ARG A C 1
ATOM 2255 O O . ARG A 1 302 ? -10.757 8.229 16.308 1.00 95.38 302 ARG A O 1
ATOM 2262 N N . VAL A 1 303 ? -11.626 6.159 16.497 1.00 96.31 303 VAL A N 1
ATOM 2263 C CA . VAL A 1 303 ? -11.177 5.692 15.175 1.00 96.31 303 VAL A CA 1
ATOM 2264 C C . VAL A 1 303 ? -11.932 6.423 14.066 1.00 96.31 303 VAL A C 1
ATOM 2266 O O . VAL A 1 303 ? -11.308 6.947 13.146 1.00 96.31 303 VAL A O 1
ATOM 2269 N N . GLY A 1 304 ? -13.259 6.503 14.178 1.00 94.19 304 GLY A N 1
ATOM 2270 C CA . GLY A 1 304 ? -14.132 7.191 13.234 1.00 94.19 304 GLY A CA 1
ATOM 2271 C C . GLY A 1 304 ? -13.757 8.647 13.038 1.00 94.19 304 GLY A C 1
ATOM 2272 O O . GLY A 1 304 ? -13.575 9.076 11.905 1.00 94.19 304 GLY A O 1
ATOM 2273 N N . TRP A 1 305 ? -13.564 9.381 14.131 1.00 93.25 305 TRP A N 1
ATOM 2274 C CA . TRP A 1 305 ? -13.150 10.778 14.082 1.00 93.25 305 TRP A CA 1
ATOM 2275 C C . TRP A 1 305 ? -11.767 10.941 13.444 1.00 93.25 305 TRP A C 1
ATOM 2277 O O . TRP A 1 305 ? -11.594 11.771 12.558 1.00 93.25 305 TRP A O 1
ATOM 2287 N N . ALA A 1 306 ? -10.787 10.124 13.848 1.00 94.31 306 ALA A N 1
ATOM 2288 C CA . ALA A 1 306 ? -9.436 10.197 13.294 1.00 94.31 306 ALA A CA 1
ATOM 2289 C C . ALA A 1 306 ? -9.422 9.963 11.775 1.00 94.31 306 ALA A C 1
ATOM 2291 O O . ALA A 1 306 ? -8.757 10.697 11.048 1.00 94.31 306 ALA A O 1
ATOM 2292 N N . LEU A 1 307 ? -10.168 8.965 11.294 1.00 95.00 307 LEU A N 1
ATOM 2293 C CA . LEU A 1 307 ? -10.265 8.673 9.865 1.00 95.00 307 LEU A CA 1
ATOM 2294 C C . LEU A 1 307 ? -11.121 9.701 9.119 1.00 95.00 307 LEU A C 1
ATOM 2296 O O . LEU A 1 307 ? -10.745 10.087 8.020 1.00 95.00 307 LEU A O 1
ATOM 2300 N N . GLY A 1 308 ? -12.232 10.157 9.699 1.00 92.56 308 GLY A N 1
ATOM 2301 C CA . GLY A 1 308 ? -13.126 11.149 9.097 1.00 92.56 308 GLY A CA 1
ATOM 2302 C C . GLY A 1 308 ? -12.456 12.507 8.886 1.00 92.56 308 GLY A C 1
ATOM 2303 O O . GLY A 1 308 ? -12.591 13.103 7.825 1.00 92.56 308 GLY A O 1
ATOM 2304 N N . GLU A 1 309 ? -11.648 12.957 9.848 1.00 91.19 309 GLU A N 1
ATOM 2305 C CA . GLU A 1 309 ? -10.864 14.190 9.703 1.00 91.19 309 GLU A CA 1
ATOM 2306 C C . GLU A 1 309 ? -9.717 14.049 8.689 1.00 91.19 309 GLU A C 1
ATOM 2308 O O . GLU A 1 309 ? -9.257 15.042 8.122 1.00 91.19 309 GLU A O 1
ATOM 2313 N N . ALA A 1 310 ? -9.207 12.831 8.484 1.00 93.31 310 ALA A N 1
ATOM 2314 C CA . ALA A 1 310 ? -8.053 12.576 7.625 1.00 93.31 310 ALA A CA 1
ATOM 2315 C C . ALA A 1 310 ? -8.420 12.227 6.173 1.00 93.31 310 ALA A C 1
ATOM 2317 O O . ALA A 1 310 ? -7.659 12.552 5.260 1.00 93.31 310 ALA A O 1
ATOM 2318 N N . ASP A 1 311 ? -9.565 11.582 5.945 1.00 91.56 311 ASP A N 1
ATOM 2319 C CA . ASP A 1 311 ? -10.059 11.193 4.624 1.00 91.56 311 ASP A CA 1
ATOM 2320 C C . ASP A 1 311 ? -11.321 11.986 4.265 1.00 91.56 311 ASP A C 1
ATOM 2322 O O . ASP A 1 311 ? -12.417 11.709 4.744 1.00 91.56 311 ASP A O 1
ATOM 2326 N N . ARG A 1 312 ? -11.164 12.938 3.341 1.00 84.00 312 ARG A N 1
ATOM 2327 C CA . ARG A 1 312 ? -12.241 13.812 2.849 1.00 84.00 312 ARG A CA 1
ATOM 2328 C C . ARG A 1 312 ? -13.381 13.081 2.145 1.00 84.00 312 ARG A C 1
ATOM 2330 O O . ARG A 1 312 ? -14.428 13.686 1.937 1.00 84.00 312 ARG A O 1
ATOM 2337 N N . SER A 1 313 ? -13.171 11.836 1.719 1.00 85.25 313 SER A N 1
ATOM 2338 C CA . SER A 1 313 ? -14.238 11.039 1.110 1.00 85.25 313 SER A CA 1
ATOM 2339 C C . SER A 1 313 ? -15.262 10.551 2.138 1.00 85.25 313 SER A C 1
ATOM 2341 O O . SER A 1 313 ? -16.380 10.215 1.756 1.00 85.25 313 SER A O 1
ATOM 2343 N N . ARG A 1 314 ? -14.906 10.537 3.430 1.00 89.25 314 ARG A N 1
ATOM 2344 C CA . ARG A 1 314 ? -15.784 10.100 4.517 1.00 89.25 314 ARG A CA 1
ATOM 2345 C C . ARG A 1 314 ? -16.772 11.198 4.901 1.00 89.25 314 ARG A C 1
ATOM 2347 O O . ARG A 1 314 ? -16.400 12.360 5.059 1.00 89.25 314 ARG A O 1
ATOM 2354 N N . ASP A 1 315 ? -18.021 10.805 5.124 1.00 86.62 315 ASP A N 1
ATOM 2355 C CA . ASP A 1 315 ? -19.052 11.694 5.655 1.00 86.62 315 ASP A CA 1
ATOM 2356 C C . ASP A 1 315 ? -18.945 11.788 7.187 1.00 86.62 315 ASP A C 1
ATOM 2358 O O . ASP A 1 315 ? -19.374 10.902 7.932 1.00 86.62 315 ASP A O 1
ATOM 2362 N N . VAL A 1 316 ? -18.335 12.875 7.666 1.00 86.31 316 VAL A N 1
ATOM 2363 C CA . VAL A 1 316 ? -18.167 13.146 9.103 1.00 86.31 316 VAL A CA 1
ATOM 2364 C C . VAL A 1 316 ? -19.504 13.483 9.778 1.00 86.31 316 VAL A C 1
ATOM 2366 O O . VAL A 1 316 ? -19.652 13.245 10.977 1.00 86.31 316 VAL A O 1
ATOM 2369 N N . GLU A 1 317 ? -20.492 13.997 9.037 1.00 86.75 317 GLU A N 1
ATOM 2370 C CA . GLU A 1 317 ? -21.809 14.341 9.586 1.00 86.75 317 GLU A CA 1
ATOM 2371 C C . GLU A 1 317 ? -22.653 13.087 9.844 1.00 86.75 317 GLU A C 1
ATOM 2373 O O . GLU A 1 317 ? -23.334 13.011 10.869 1.00 86.75 317 GLU A O 1
ATOM 2378 N N . ALA A 1 318 ? -22.554 12.078 8.972 1.00 87.81 318 ALA A N 1
ATOM 2379 C CA . ALA A 1 318 ? -23.224 10.783 9.135 1.00 87.81 318 ALA A CA 1
ATOM 2380 C C . ALA A 1 318 ? -22.537 9.850 10.154 1.00 87.81 318 ALA A C 1
ATOM 2382 O O . ALA A 1 318 ? -23.132 8.875 10.627 1.00 87.81 318 ALA A O 1
ATOM 2383 N N . LEU A 1 319 ? -21.286 10.142 10.528 1.00 89.69 319 LEU A N 1
ATOM 2384 C CA . LEU A 1 319 ? -20.467 9.285 11.386 1.00 89.69 319 LEU A CA 1
ATOM 2385 C C . LEU A 1 319 ? -21.121 8.918 12.739 1.00 89.69 319 LEU A C 1
ATOM 2387 O O . LEU A 1 319 ? -21.054 7.741 13.108 1.00 89.69 319 LEU A O 1
ATOM 2391 N N . PRO A 1 320 ? -21.746 9.842 13.503 1.00 91.25 320 PRO A N 1
ATOM 2392 C CA . PRO A 1 320 ? -22.346 9.496 14.791 1.00 91.25 320 PRO A CA 1
ATOM 2393 C C . PRO A 1 320 ? -23.442 8.431 14.675 1.00 91.25 320 PRO A C 1
ATOM 2395 O O . PRO A 1 320 ? -23.472 7.508 15.486 1.00 91.25 320 PRO A O 1
ATOM 2398 N N . GLU A 1 321 ? -24.296 8.523 13.651 1.00 91.69 321 GLU A N 1
ATOM 2399 C CA . GLU A 1 321 ? -25.379 7.563 13.410 1.00 91.69 321 GLU A CA 1
ATOM 2400 C C . GLU A 1 321 ? -24.825 6.185 13.030 1.00 91.69 321 GLU A C 1
ATOM 2402 O O . GLU A 1 321 ? -25.245 5.173 13.594 1.00 91.69 321 GLU A O 1
ATOM 2407 N N . ALA A 1 322 ? -23.821 6.141 12.148 1.00 89.44 322 ALA A N 1
ATOM 2408 C CA . ALA A 1 322 ? -23.163 4.895 11.756 1.00 89.44 322 ALA A CA 1
ATOM 2409 C C . ALA A 1 322 ? -22.504 4.183 12.955 1.00 89.44 322 ALA A C 1
ATOM 2411 O O . ALA A 1 322 ? -22.598 2.960 13.100 1.00 89.44 322 ALA A O 1
ATOM 2412 N N . ILE A 1 323 ? -21.872 4.947 13.851 1.00 91.75 323 ILE A N 1
ATOM 2413 C CA . ILE A 1 323 ? -21.252 4.416 15.070 1.00 91.75 323 ILE A CA 1
ATOM 2414 C C . ILE A 1 323 ? -22.301 3.920 16.059 1.00 91.75 323 ILE A C 1
ATOM 2416 O O . ILE A 1 323 ? -22.121 2.847 16.635 1.00 91.75 323 ILE A O 1
ATOM 2420 N N . ASP A 1 324 ? -23.388 4.666 16.259 1.00 92.44 324 ASP A N 1
ATOM 2421 C CA . ASP A 1 324 ? -24.474 4.262 17.155 1.00 92.44 324 ASP A CA 1
ATOM 2422 C C . ASP A 1 324 ? -25.146 2.974 16.663 1.00 92.44 324 ASP A C 1
ATOM 2424 O O . ASP A 1 324 ? -25.384 2.056 17.456 1.00 92.44 324 ASP A O 1
ATOM 2428 N N . ALA A 1 325 ? -25.369 2.860 15.351 1.00 89.44 325 ALA A N 1
ATOM 2429 C CA . ALA A 1 325 ? -25.892 1.653 14.726 1.00 89.44 325 ALA A CA 1
ATOM 2430 C C . ALA A 1 325 ? -24.967 0.447 14.957 1.00 89.44 325 ALA A C 1
ATOM 2432 O O . ALA A 1 325 ? -25.425 -0.604 15.411 1.00 89.44 325 ALA A O 1
ATOM 2433 N N . ALA A 1 326 ? -23.661 0.596 14.714 1.00 90.31 326 ALA A N 1
ATOM 2434 C CA . ALA A 1 326 ? -22.691 -0.480 14.916 1.00 90.31 326 ALA A CA 1
ATOM 2435 C C . ALA A 1 326 ? -22.514 -0.855 16.399 1.00 90.31 326 ALA A C 1
ATOM 2437 O O . ALA A 1 326 ? -22.444 -2.038 16.734 1.00 90.31 326 ALA A O 1
ATOM 2438 N N . ALA A 1 327 ? -22.484 0.128 17.303 1.00 91.69 327 ALA A N 1
ATOM 2439 C CA . ALA A 1 327 ? -22.366 -0.096 18.744 1.00 91.69 327 ALA A CA 1
ATOM 2440 C C . ALA A 1 327 ? -23.572 -0.859 19.322 1.00 91.69 327 ALA A C 1
ATOM 2442 O O . ALA A 1 327 ? -23.422 -1.594 20.301 1.00 91.69 327 ALA A O 1
ATOM 2443 N N . GLY A 1 328 ? -24.750 -0.724 18.701 1.00 90.50 328 GLY A N 1
ATOM 2444 C CA . GLY A 1 328 ? -25.955 -1.478 19.051 1.00 90.50 328 GLY A CA 1
ATOM 2445 C C . GLY A 1 328 ? -25.910 -2.970 18.690 1.00 90.50 328 GLY A C 1
ATOM 2446 O O . GLY A 1 328 ? -26.697 -3.748 19.233 1.00 90.50 328 GLY A O 1
ATOM 2447 N N . VAL A 1 329 ? -24.998 -3.395 17.811 1.00 92.31 329 VAL A N 1
ATOM 2448 C CA . VAL A 1 329 ? -24.838 -4.803 17.408 1.00 92.31 329 VAL A CA 1
ATOM 2449 C C . VAL A 1 329 ? -24.068 -5.574 18.485 1.00 92.31 329 VAL A C 1
ATOM 2451 O O . VAL A 1 329 ? -23.116 -5.058 19.069 1.00 92.31 329 VAL A O 1
ATOM 2454 N N . GLN A 1 330 ? -24.443 -6.823 18.776 1.00 93.12 330 GLN A N 1
ATOM 2455 C CA . GLN A 1 330 ? -23.661 -7.658 19.703 1.00 93.12 330 GLN A CA 1
ATOM 2456 C C . GLN A 1 330 ? -22.362 -8.156 19.042 1.00 93.12 330 GLN A C 1
ATOM 2458 O O . GLN A 1 330 ? -22.383 -8.439 17.841 1.00 93.12 330 GLN A O 1
ATOM 2463 N N . PRO A 1 331 ? -21.241 -8.310 19.775 1.00 93.56 331 PRO A N 1
ATOM 2464 C CA . PRO A 1 331 ? -19.958 -8.702 19.182 1.00 93.56 331 PRO A CA 1
ATOM 2465 C C . PRO A 1 331 ? -20.039 -10.022 18.412 1.00 93.56 331 PRO A C 1
ATOM 2467 O O . PRO A 1 331 ? -19.493 -10.142 17.320 1.00 93.56 331 PRO A O 1
ATOM 2470 N N . GLU A 1 332 ? -20.792 -10.996 18.924 1.00 92.56 332 GLU A N 1
ATOM 2471 C CA . GLU A 1 332 ? -20.958 -12.307 18.293 1.00 92.56 332 GLU A CA 1
ATOM 2472 C C . GLU A 1 332 ? -21.737 -12.206 16.974 1.00 92.56 332 GLU A C 1
ATOM 2474 O O . GLU A 1 332 ? -21.422 -12.889 15.999 1.00 92.56 332 GLU A O 1
ATOM 2479 N N . GLN A 1 333 ? -22.741 -11.324 16.923 1.00 90.50 333 GLN A N 1
ATOM 2480 C CA . GLN A 1 333 ? -23.512 -11.055 15.706 1.00 90.50 333 GLN A CA 1
ATOM 2481 C C . GLN A 1 333 ? -22.651 -10.345 14.664 1.00 90.50 333 GLN A C 1
ATOM 2483 O O . GLN A 1 333 ? -22.666 -10.726 13.494 1.00 90.50 333 GLN A O 1
ATOM 2488 N N . ALA A 1 334 ? -21.864 -9.357 15.092 1.00 90.69 334 ALA A N 1
ATOM 2489 C CA . ALA A 1 334 ? -20.900 -8.685 14.232 1.00 90.69 334 ALA A CA 1
ATOM 2490 C C . ALA A 1 334 ? -19.873 -9.685 13.672 1.00 90.69 334 ALA A C 1
ATOM 2492 O O . ALA A 1 334 ? -19.627 -9.697 12.467 1.00 90.69 334 ALA A O 1
ATOM 2493 N N . GLY A 1 335 ? -19.367 -10.595 14.513 1.00 88.94 335 GLY A N 1
ATOM 2494 C CA . GLY A 1 335 ? -18.481 -11.693 14.120 1.00 88.94 335 GLY A CA 1
ATOM 2495 C C . GLY A 1 335 ? -19.076 -12.583 13.027 1.00 88.94 335 GLY A C 1
ATOM 2496 O O . GLY A 1 335 ? -18.406 -12.887 12.042 1.00 88.94 335 GLY A O 1
ATOM 2497 N N . ALA A 1 336 ? -20.357 -12.942 13.139 1.00 88.00 336 ALA A N 1
ATOM 2498 C CA . ALA A 1 336 ? -21.045 -13.719 12.108 1.00 88.00 336 ALA A CA 1
ATOM 2499 C C . ALA A 1 336 ? -21.144 -12.970 10.763 1.00 88.00 336 ALA A C 1
ATOM 2501 O O . ALA A 1 336 ? -21.012 -13.590 9.707 1.00 88.00 336 ALA A O 1
ATOM 2502 N N . VAL A 1 337 ? -21.337 -11.646 10.791 1.00 87.50 337 VAL A N 1
ATOM 2503 C CA . VAL A 1 337 ? -21.409 -10.805 9.583 1.00 87.50 337 VAL A CA 1
ATOM 2504 C C . VAL A 1 337 ? -20.055 -10.711 8.877 1.00 87.50 337 VAL A C 1
ATOM 2506 O O . VAL A 1 337 ? -20.007 -10.746 7.648 1.00 87.50 337 VAL A O 1
ATOM 2509 N N . ILE A 1 338 ? -18.953 -10.624 9.628 1.00 89.12 338 ILE A N 1
ATOM 2510 C CA . ILE A 1 338 ? -17.605 -10.507 9.050 1.00 89.12 338 ILE A CA 1
ATOM 2511 C C . ILE A 1 338 ? -16.931 -11.850 8.764 1.00 89.12 338 ILE A C 1
ATOM 2513 O O . ILE A 1 338 ? -15.901 -11.870 8.097 1.00 89.12 338 ILE A O 1
ATOM 2517 N N . ALA A 1 339 ? -17.505 -12.976 9.194 1.00 87.06 339 ALA A N 1
ATOM 2518 C CA . ALA A 1 339 ? -16.960 -14.312 8.946 1.00 87.06 339 ALA A CA 1
ATOM 2519 C C . ALA A 1 339 ? -16.606 -14.593 7.466 1.00 87.06 339 ALA A C 1
ATOM 2521 O O . ALA A 1 339 ? -15.560 -15.198 7.215 1.00 87.06 339 ALA A O 1
ATOM 2522 N N . PRO A 1 340 ? -17.371 -14.120 6.454 1.00 87.50 340 PRO A N 1
ATOM 2523 C CA . PRO A 1 340 ? -16.976 -14.266 5.055 1.00 87.50 340 PRO A CA 1
ATOM 2524 C C . PRO A 1 340 ? -15.630 -13.616 4.719 1.00 87.50 340 PRO A C 1
ATOM 2526 O O . PRO A 1 340 ? -15.002 -14.017 3.746 1.00 87.50 340 PRO A O 1
ATOM 2529 N N . LEU A 1 341 ? -15.168 -12.634 5.500 1.00 86.06 341 LEU A N 1
ATOM 2530 C CA . LEU A 1 341 ? -13.871 -11.981 5.313 1.00 86.06 341 LEU A CA 1
ATOM 2531 C C . LEU A 1 341 ? -12.697 -12.867 5.735 1.00 86.06 341 LEU A C 1
ATOM 2533 O O . LEU A 1 341 ? -11.587 -12.645 5.268 1.00 86.06 341 LEU A O 1
ATOM 2537 N N . MET A 1 342 ? -12.927 -13.901 6.539 1.00 86.69 342 MET A N 1
ATOM 2538 C CA . MET A 1 342 ? -11.894 -14.879 6.896 1.00 86.69 342 MET A CA 1
ATOM 2539 C C . MET A 1 342 ? -11.693 -15.942 5.806 1.00 86.69 342 MET A C 1
ATOM 2541 O O . MET A 1 342 ? -10.739 -16.714 5.846 1.00 86.69 342 MET A O 1
ATOM 2545 N N . LEU A 1 343 ? -12.599 -16.012 4.825 1.00 86.50 343 LEU A N 1
ATOM 2546 C CA . LEU A 1 343 ? -12.462 -16.922 3.692 1.00 86.50 343 LEU A CA 1
ATOM 2547 C C . LEU A 1 343 ? -11.340 -16.453 2.763 1.00 86.50 343 LEU A C 1
ATOM 2549 O O . LEU A 1 343 ? -11.101 -15.252 2.605 1.00 86.50 343 LEU A O 1
ATOM 2553 N N . THR A 1 344 ? -10.700 -17.410 2.089 1.00 84.88 344 THR A N 1
ATOM 2554 C CA . THR A 1 344 ? -9.620 -17.115 1.143 1.00 84.88 344 THR A CA 1
ATOM 2555 C C . THR A 1 344 ? -10.095 -16.161 0.048 1.00 84.88 344 THR A C 1
ATOM 2557 O O . THR A 1 344 ? -11.232 -16.242 -0.435 1.00 84.88 344 THR A O 1
ATOM 2560 N N . ARG A 1 345 ? -9.209 -15.249 -0.367 1.00 80.31 345 ARG A N 1
ATOM 2561 C CA . ARG A 1 345 ? -9.493 -14.232 -1.390 1.00 80.31 345 ARG A CA 1
ATOM 2562 C C . ARG A 1 345 ? -10.109 -14.840 -2.649 1.00 80.31 345 ARG A C 1
ATOM 2564 O O . ARG A 1 345 ? -11.143 -14.354 -3.103 1.00 80.31 345 ARG A O 1
ATOM 2571 N N . ASP A 1 346 ? -9.519 -15.917 -3.158 1.00 81.12 346 ASP A N 1
ATOM 2572 C CA . ASP A 1 346 ? -9.960 -16.582 -4.388 1.00 81.12 346 ASP A CA 1
ATOM 2573 C C . ASP A 1 346 ? -11.390 -17.115 -4.267 1.00 81.12 346 ASP A C 1
ATOM 2575 O O . ASP A 1 346 ? -12.203 -16.949 -5.178 1.00 81.12 346 ASP A O 1
ATOM 2579 N N . PHE A 1 347 ? -11.742 -17.686 -3.111 1.00 82.69 347 PHE A N 1
ATOM 2580 C CA . PHE A 1 347 ? -13.098 -18.165 -2.870 1.00 82.69 347 PHE A CA 1
ATOM 2581 C C . PHE A 1 347 ? -14.099 -17.006 -2.795 1.00 82.69 347 PHE A C 1
ATOM 2583 O O . PHE A 1 347 ? -15.149 -17.054 -3.436 1.00 82.69 347 PHE A O 1
ATOM 2590 N N . ARG A 1 348 ? -13.762 -15.919 -2.087 1.00 83.50 348 ARG A N 1
ATOM 2591 C CA . ARG A 1 348 ? -14.618 -14.719 -2.027 1.00 83.50 348 ARG A CA 1
ATOM 2592 C C . ARG A 1 348 ? -14.827 -14.103 -3.410 1.00 83.50 348 ARG A C 1
ATOM 2594 O O . ARG A 1 348 ? -15.944 -13.703 -3.737 1.00 83.50 348 ARG A O 1
ATOM 2601 N N . GLN A 1 349 ? -13.778 -14.040 -4.232 1.00 79.00 349 GLN A N 1
ATOM 2602 C CA . GLN A 1 349 ? -13.870 -13.553 -5.610 1.00 79.00 349 GLN A CA 1
ATOM 2603 C C . GLN A 1 349 ? -14.770 -14.446 -6.468 1.00 79.00 349 GLN A C 1
ATOM 2605 O O . GLN A 1 349 ? -15.623 -13.924 -7.186 1.00 79.00 349 GLN A O 1
ATOM 2610 N N . ALA A 1 350 ? -14.650 -15.771 -6.348 1.00 82.31 350 ALA A N 1
ATOM 2611 C CA . ALA A 1 350 ? -15.518 -16.714 -7.049 1.00 82.31 350 ALA A CA 1
ATOM 2612 C C . ALA A 1 350 ? -16.996 -16.546 -6.652 1.00 82.31 350 ALA A C 1
ATOM 2614 O O . ALA A 1 350 ? -17.863 -16.477 -7.523 1.00 82.31 350 ALA A O 1
ATOM 2615 N N . VAL A 1 351 ? -17.290 -16.395 -5.355 1.00 83.31 351 VAL A N 1
ATOM 2616 C CA . VAL A 1 351 ? -18.656 -16.141 -4.861 1.00 83.31 351 VAL A CA 1
ATOM 2617 C C . VAL A 1 351 ? -19.217 -14.827 -5.420 1.00 83.31 351 VAL A C 1
ATOM 2619 O O . VAL A 1 351 ? -20.344 -14.806 -5.915 1.00 83.31 351 VAL A O 1
ATOM 2622 N N . ARG A 1 352 ? -18.431 -13.739 -5.411 1.00 77.94 352 ARG A N 1
ATOM 2623 C CA . ARG A 1 352 ? -18.847 -12.446 -5.991 1.00 77.94 352 ARG A CA 1
ATOM 2624 C C . ARG A 1 352 ? -19.094 -12.541 -7.499 1.00 77.94 352 ARG A C 1
ATOM 2626 O O . ARG A 1 352 ? -20.070 -11.979 -7.988 1.00 77.94 352 ARG A O 1
ATOM 2633 N N . ALA A 1 353 ? -18.245 -13.263 -8.233 1.00 79.56 353 ALA A N 1
ATOM 2634 C CA . ALA A 1 353 ? -18.410 -13.466 -9.671 1.00 79.56 353 ALA A CA 1
ATOM 2635 C C . ALA A 1 353 ? -19.715 -14.213 -10.001 1.00 79.56 353 ALA A C 1
ATOM 2637 O O . ALA A 1 353 ? -20.424 -13.826 -10.929 1.00 79.56 353 ALA A O 1
ATOM 2638 N N . LEU A 1 354 ? -20.070 -15.229 -9.206 1.00 80.38 354 LEU A N 1
ATOM 2639 C CA . LEU A 1 354 ? -21.337 -15.953 -9.350 1.00 80.38 354 LEU A CA 1
ATOM 2640 C C . LEU A 1 354 ? -22.551 -15.067 -9.039 1.00 80.38 354 LEU A C 1
ATOM 2642 O O . LEU A 1 354 ? -23.532 -15.105 -9.778 1.00 80.38 354 LEU A O 1
ATOM 2646 N N . ALA A 1 355 ? -22.475 -14.234 -7.998 1.00 78.38 355 ALA A N 1
ATOM 2647 C CA . ALA A 1 355 ? -23.554 -13.312 -7.644 1.00 78.38 355 ALA A CA 1
ATOM 2648 C C . ALA A 1 355 ? -23.819 -12.272 -8.750 1.00 78.38 355 ALA A C 1
ATOM 2650 O O . ALA A 1 355 ? -24.972 -12.034 -9.111 1.00 78.38 355 ALA A O 1
ATOM 2651 N N . MET A 1 356 ? -22.766 -11.708 -9.354 1.00 68.44 356 MET A N 1
ATOM 2652 C CA . MET A 1 356 ? -22.905 -10.776 -10.484 1.00 68.44 356 MET A CA 1
ATOM 2653 C C . MET A 1 356 ? -23.451 -11.459 -11.744 1.00 68.44 356 MET A C 1
ATOM 2655 O O . MET A 1 356 ? -24.250 -10.863 -12.458 1.00 68.44 356 MET A O 1
ATOM 2659 N N . GLY A 1 357 ? -23.070 -12.715 -11.999 1.00 57.53 357 GLY A N 1
ATOM 2660 C CA . GLY A 1 357 ? -23.609 -13.503 -13.112 1.00 57.53 357 GLY A CA 1
ATOM 2661 C C . GLY A 1 357 ? -25.086 -13.878 -12.954 1.00 57.53 357 GLY A C 1
ATOM 2662 O O . GLY A 1 357 ? -25.752 -14.126 -13.951 1.00 57.53 357 GLY A O 1
ATOM 2663 N N . SER A 1 358 ? -25.610 -13.900 -11.723 1.00 51.44 358 SER A N 1
ATOM 2664 C CA . SER A 1 358 ? -27.035 -14.135 -11.443 1.00 51.44 358 SER A CA 1
ATOM 2665 C C . SER A 1 358 ? -27.915 -12.879 -11.498 1.00 51.44 358 SER A C 1
ATOM 2667 O O . SER A 1 358 ? -29.136 -12.998 -11.454 1.00 51.44 358 SER A O 1
ATOM 2669 N N . ALA A 1 359 ? -27.307 -11.690 -11.581 1.00 47.38 359 ALA A N 1
ATOM 2670 C CA . ALA A 1 359 ? -27.993 -10.396 -11.611 1.00 47.38 359 ALA A CA 1
ATOM 2671 C C . ALA A 1 359 ? -28.107 -9.784 -13.027 1.00 47.38 359 ALA A C 1
ATOM 2673 O O . ALA A 1 359 ? -28.585 -8.656 -13.158 1.00 47.38 359 ALA A O 1
ATOM 2674 N N . ALA A 1 360 ? -27.659 -10.506 -14.060 1.00 40.59 360 ALA A N 1
ATOM 2675 C CA . ALA A 1 360 ? -27.724 -10.127 -15.476 1.00 40.59 360 ALA A CA 1
ATOM 2676 C C . ALA A 1 360 ? -28.782 -10.952 -16.224 1.00 40.59 360 ALA A C 1
ATOM 2678 O O . ALA A 1 360 ? -29.420 -10.388 -17.140 1.00 40.59 360 ALA A O 1
#

Secondary structure (DSSP, 8-state):
--PPPP------HHHHHHHHHHHHHHHHHHHHHHHHHHTS-GGGSPPHHHHHHHHHHHHHHHHHHHHHHHHHHHHHHHHTT-HHHHHHHHT--S-HHHHHHHHTGGG-HHHHHHHHHHHHHHHHHHHHHHTPPTTPPP-HHHHHHT-SSHHHHHHHHHHHHHHHHHTS-GGG------HHHHHHHHHHHHHHHHHHTTS--HHHHHHHHHHHHHHHHT--GGGSHHHHHHHHHHHH---TTTHHHHHHHHHHTT-HHHHHHHHHHHHT--HHHHHHHHH-SS-HHHHHHHHHTT--HHHHHHHHHHHHHH-TTS-TTTHHHHHHHHHTS-HHHHHHHHGGGGS-HHHHHHHHHHHHHT--

Nearest PDB structures (foldseek):
  2z0n-assembly1_A-2  TM=1.563E-01  e=8.446E+00  Homo sapiens

Foldseek 3Di:
DDDDDDDDPPCDPVNVVVVVVVVVVVVVVVVVVVVVVVPDDPLPDDDPQLVLLLVLQLVLALLVLLCQLLQQLLVLCVVVVNPVLSVLSVVDDPDLSVVCVVVCVCVPPLNSVQSSLLSLLVLLLVLLQVVQDPPDDACPLVCQCVDPDPQSNVLSVLLVVQVVQCPPDSNNHYRLDDLVVSLVSSVSSLVSSQVSSVHDDPSSNVSSVVSSVVVSVPDDSCSHNLNSLLSNLVSCVDDLVCLLVQLLSCLNNSNLSNNLSVLCSLLVFDSVVSSVLLSDQANLLVLLSCVLSVDALVSQVSSLVSSCSRRVSHDPVCSVVSSVVSNPDHNVRSSVVCVLRNDDPVVNVVVVVVVVVVVD

pLDDT: mean 88.17, std 11.34, range [39.84, 98.5]

InterPro domains:
  IPR019285 Protein of unknown function DUF2336 [PF10098] (142-337)

Mean predicted aligned error: 7.61 Å

Organism: NCBI:txid1855283

Solvent-accessible surface area (backbone atoms only — not comparable to full-atom values): 19431 Å² total; per-residue (Å²): 144,79,82,79,84,80,81,74,82,78,75,46,73,66,57,54,50,53,51,48,54,53,49,50,54,50,50,53,51,52,50,52,52,51,52,55,59,70,73,47,55,74,70,79,51,79,48,75,65,52,49,51,47,40,50,32,21,52,50,30,40,48,50,52,50,44,51,54,31,32,54,45,18,20,54,47,24,44,77,70,68,39,55,67,61,15,48,63,42,65,65,64,73,89,48,53,67,61,51,37,56,74,71,45,63,70,65,39,64,72,59,45,50,53,44,49,49,50,38,50,50,53,50,30,20,50,32,22,51,70,69,48,66,89,88,67,86,79,50,66,67,59,51,36,47,70,36,88,53,62,65,34,14,53,28,36,48,50,24,52,56,22,48,54,58,63,67,37,60,65,80,70,17,52,62,86,57,58,64,70,58,43,48,51,51,43,51,52,45,43,54,44,54,41,56,74,69,75,53,96,40,79,67,57,54,50,24,35,49,54,21,37,50,52,53,53,72,68,59,66,67,74,65,34,45,68,52,23,24,37,49,28,30,60,51,59,60,66,50,80,84,53,39,62,57,51,41,49,50,26,42,60,64,24,30,55,66,46,30,18,15,44,50,9,60,78,66,61,32,55,56,70,56,28,44,48,36,75,67,39,50,86,34,62,70,36,45,33,50,44,20,34,67,63,50,51,57,66,57,50,49,55,51,48,50,54,48,29,78,24,34,84,57,25,61,62,85,56,40,65,59,56,45,54,58,33,54,70,50,53,32,70,60,27,38,64,70,49,47,69,59,55,48,56,67,68,58,52,51,52,54,52,53,53,54,57,66,72,75,113

Sequence (360 aa):
MSLPPSSSSDVSAADLALRAAAAERRAGRRLGAAIEDFFRVEQDRLDDRARALISAMVEASVAAIEYDVGSAAARLLAARGDGAAAKALAAGNAGVLARLIDSGLLRDRALMDEIVTQARVDLIDEALITNRAPGVTTGLLARLRDHADAMVRDAAIDYLLADSRRRAPIEERRAELPAELHHQLVWWVAAALRERLGGVSATADRALVDAAMQRIAHFDGAAGTIVAAHRLATAIDADVERLPGLLIEALTEGRLTLFAAFLAHALGIEMDEARALALEPDGERLWIALRALGMDRDVLARVGWALGEADRSRDVEALPEAIDAAAGVQPEQAGAVIAPLMLTRDFRQAVRALAMGSAA